Protein AF-A0A2N1UJV8-F1 (afdb_monomer_lite)

Structure (mmCIF, N/CA/C/O backbone):
data_AF-A0A2N1UJV8-F1
#
_entry.id   AF-A0A2N1UJV8-F1
#
loop_
_atom_site.group_PDB
_atom_site.id
_atom_site.type_symbol
_atom_site.label_atom_id
_atom_site.label_alt_id
_atom_site.label_comp_id
_atom_site.label_asym_id
_atom_site.label_entity_id
_atom_site.label_seq_id
_atom_site.pdbx_PDB_ins_code
_atom_site.Cartn_x
_atom_site.Cartn_y
_atom_site.Cartn_z
_atom_site.occupancy
_atom_site.B_iso_or_equiv
_atom_site.auth_seq_id
_atom_site.auth_co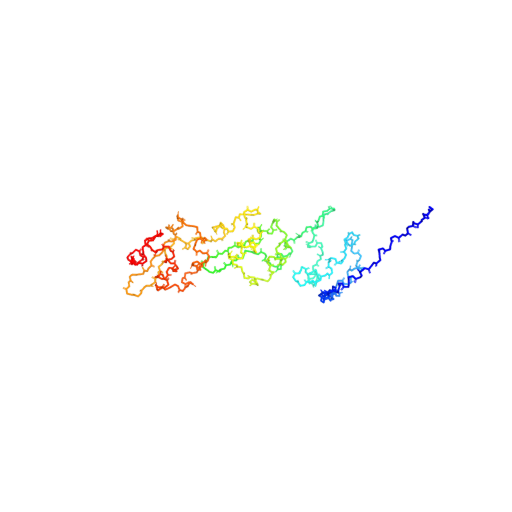mp_id
_atom_site.auth_asym_id
_atom_site.auth_atom_id
_atom_site.pdbx_PDB_model_num
ATOM 1 N N . MET A 1 1 ? 50.996 -75.325 -0.818 1.00 38.84 1 MET A N 1
ATOM 2 C CA . MET A 1 1 ? 50.997 -75.201 -2.294 1.00 38.84 1 MET A CA 1
ATOM 3 C C . MET A 1 1 ? 49.922 -74.173 -2.664 1.00 38.84 1 MET A C 1
ATOM 5 O O . MET A 1 1 ? 48.776 -74.398 -2.321 1.00 38.84 1 MET A O 1
ATOM 9 N N . LEU A 1 2 ? 50.334 -72.913 -2.882 1.00 36.19 2 LEU A N 1
ATOM 10 C CA . LEU A 1 2 ? 50.220 -72.142 -4.150 1.00 36.19 2 LEU A CA 1
ATOM 11 C C . LEU A 1 2 ? 48.759 -71.729 -4.491 1.00 36.19 2 LEU A C 1
ATOM 13 O O . LEU A 1 2 ? 47.975 -72.583 -4.868 1.00 36.19 2 LEU A O 1
ATOM 17 N N . ARG A 1 3 ? 48.266 -70.528 -4.127 1.00 38.53 3 ARG A N 1
ATOM 18 C CA . ARG A 1 3 ? 48.344 -69.181 -4.777 1.00 38.53 3 ARG A CA 1
ATOM 19 C C . ARG A 1 3 ? 47.727 -69.060 -6.190 1.00 38.53 3 ARG A C 1
ATOM 21 O O . ARG A 1 3 ? 48.322 -69.580 -7.121 1.00 38.53 3 ARG A O 1
ATOM 28 N N . ALA A 1 4 ? 46.662 -68.244 -6.320 1.00 38.72 4 ALA A N 1
ATOM 29 C CA . ALA A 1 4 ? 46.398 -67.186 -7.338 1.00 38.72 4 ALA A CA 1
ATOM 30 C C . ALA A 1 4 ? 44.912 -66.725 -7.206 1.00 38.72 4 ALA A C 1
ATOM 32 O O . ALA A 1 4 ? 44.034 -67.567 -7.313 1.00 38.72 4 ALA A O 1
ATOM 33 N N . ILE A 1 5 ? 44.512 -65.533 -6.726 1.00 47.75 5 ILE A N 1
ATOM 34 C CA . ILE A 1 5 ? 44.696 -64.119 -7.146 1.00 47.75 5 ILE A CA 1
ATOM 35 C C . ILE A 1 5 ? 43.676 -63.650 -8.222 1.00 47.75 5 ILE A C 1
ATOM 37 O O . ILE A 1 5 ? 43.866 -63.893 -9.405 1.00 47.75 5 ILE A O 1
ATOM 41 N N . THR A 1 6 ? 42.697 -62.837 -7.760 1.00 40.34 6 THR A N 1
ATOM 42 C CA . THR A 1 6 ? 42.028 -61.670 -8.420 1.00 40.34 6 THR A CA 1
ATOM 43 C C . THR A 1 6 ? 40.987 -61.957 -9.532 1.00 40.34 6 THR A C 1
ATOM 45 O O . THR A 1 6 ? 41.066 -62.989 -10.170 1.00 40.34 6 THR A O 1
ATOM 48 N N . ILE A 1 7 ? 39.939 -61.167 -9.836 1.00 42.44 7 ILE A N 1
ATOM 49 C CA . ILE A 1 7 ? 39.694 -59.711 -9.795 1.00 42.44 7 ILE A CA 1
ATOM 50 C C . ILE A 1 7 ? 38.188 -59.427 -9.559 1.00 42.44 7 ILE A C 1
ATOM 52 O O . ILE A 1 7 ? 37.305 -60.057 -10.135 1.00 42.44 7 ILE A O 1
ATOM 56 N N . LEU A 1 8 ? 37.943 -58.406 -8.738 1.00 48.16 8 LEU A N 1
ATOM 57 C CA . LEU A 1 8 ? 36.722 -57.630 -8.502 1.00 48.16 8 LEU A CA 1
ATOM 58 C C . LEU A 1 8 ? 35.921 -57.292 -9.785 1.00 48.16 8 LEU A C 1
ATOM 60 O O . LEU A 1 8 ? 36.380 -56.501 -10.602 1.00 48.16 8 LEU A O 1
ATOM 64 N N . SER A 1 9 ? 34.695 -57.808 -9.925 1.00 42.16 9 SER A N 1
ATOM 65 C CA . SER A 1 9 ? 33.717 -57.341 -10.927 1.00 42.16 9 SER A CA 1
ATOM 66 C C . SER A 1 9 ? 32.502 -56.730 -10.231 1.00 42.16 9 SER A C 1
ATOM 68 O O . SER A 1 9 ? 31.488 -57.381 -9.995 1.00 42.16 9 SER A O 1
ATOM 70 N N . LEU A 1 10 ? 32.640 -55.454 -9.872 1.00 46.22 10 LEU A N 1
ATOM 71 C CA . LEU A 1 10 ? 31.550 -54.580 -9.458 1.00 46.22 10 LEU A CA 1
ATOM 72 C C . LEU A 1 10 ? 30.892 -54.028 -10.736 1.00 46.22 10 LEU A C 1
ATOM 74 O O . LEU A 1 10 ? 31.336 -53.012 -11.266 1.00 46.22 10 LEU A O 1
ATOM 78 N N . LEU A 1 11 ? 29.880 -54.720 -11.273 1.00 39.66 11 LEU A N 1
ATOM 79 C CA . LEU A 1 11 ? 29.160 -54.290 -12.476 1.00 39.66 11 LEU A CA 1
ATOM 80 C C . LEU A 1 11 ? 27.662 -54.091 -12.184 1.00 39.66 11 LEU A C 1
ATOM 82 O O . LEU A 1 11 ? 26.900 -55.039 -12.047 1.00 39.66 11 LEU A O 1
ATOM 86 N N . LEU A 1 12 ? 27.293 -52.809 -12.106 1.00 42.06 12 LEU A N 1
ATOM 87 C CA . LEU A 1 12 ? 26.014 -52.208 -12.497 1.00 42.06 12 LEU A CA 1
ATOM 88 C C . LEU A 1 12 ? 24.713 -52.859 -11.980 1.00 42.06 12 LEU A C 1
ATOM 90 O O . LEU A 1 12 ? 24.002 -53.549 -12.708 1.00 42.06 12 LEU A O 1
ATOM 94 N N . MET A 1 13 ? 24.280 -52.447 -10.784 1.00 39.16 13 MET A N 1
ATOM 95 C CA . MET A 1 13 ? 22.844 -52.301 -10.521 1.00 39.16 13 MET A CA 1
ATOM 96 C C . MET A 1 13 ? 22.347 -51.017 -11.194 1.00 39.16 13 MET A C 1
ATOM 98 O O . MET A 1 13 ? 22.509 -49.913 -10.675 1.00 39.16 13 MET A O 1
ATOM 102 N N . LEU A 1 14 ? 21.761 -51.172 -12.381 1.00 43.78 14 LEU A N 1
ATOM 103 C CA . LEU A 1 14 ? 21.031 -50.128 -13.096 1.00 43.78 14 LEU A CA 1
ATOM 104 C C . LEU A 1 14 ? 19.768 -49.752 -12.304 1.00 43.78 14 LEU A C 1
ATOM 106 O O . LEU A 1 14 ? 18.685 -50.295 -12.527 1.00 43.78 14 LEU A O 1
ATOM 110 N N . PHE A 1 15 ? 19.902 -48.792 -11.387 1.00 42.31 15 PHE A N 1
ATOM 111 C CA . PHE A 1 15 ? 18.775 -48.012 -10.881 1.00 42.31 15 PHE A CA 1
ATOM 112 C C . PHE A 1 15 ? 18.132 -47.269 -12.059 1.00 42.31 15 PHE A C 1
ATOM 114 O O . PHE A 1 15 ? 18.555 -46.183 -12.452 1.00 42.31 15 PHE A O 1
ATOM 121 N N . SER A 1 16 ? 17.090 -47.869 -12.634 1.00 46.00 16 SER A N 1
ATOM 122 C CA . SER A 1 16 ? 16.180 -47.208 -13.568 1.00 46.00 16 SER A CA 1
ATOM 123 C C . SER A 1 16 ? 15.309 -46.200 -12.810 1.00 46.00 16 SER A C 1
ATOM 125 O O . SER A 1 16 ? 14.112 -46.406 -12.617 1.00 46.00 16 SER A O 1
ATOM 127 N N . CYS A 1 17 ? 15.902 -45.086 -12.375 1.00 39.12 17 CYS A N 1
ATOM 128 C CA . CYS A 1 17 ? 15.141 -43.892 -12.027 1.00 39.12 17 CYS A CA 1
ATOM 129 C C . CYS A 1 17 ? 14.575 -43.303 -13.323 1.00 39.12 17 CYS A C 1
ATOM 131 O O . CYS A 1 17 ? 15.248 -42.553 -14.030 1.00 39.12 17 CYS A O 1
ATOM 133 N N . LYS A 1 18 ? 13.323 -43.644 -13.647 1.00 48.78 18 LYS A N 1
ATOM 134 C CA . LYS A 1 18 ? 12.526 -42.910 -14.636 1.00 48.78 18 LYS A CA 1
ATOM 135 C C . LYS A 1 18 ? 12.261 -41.501 -14.100 1.00 48.78 18 LYS A C 1
ATOM 137 O O . LYS A 1 18 ? 11.235 -41.250 -13.472 1.00 48.78 18 LYS A O 1
ATOM 142 N N . TRP A 1 19 ? 13.196 -40.584 -14.337 1.00 41.44 19 TRP A N 1
ATOM 143 C CA . TRP A 1 19 ? 12.967 -39.161 -14.129 1.00 41.44 19 TRP A CA 1
ATOM 144 C C . TRP A 1 19 ? 12.005 -38.689 -15.216 1.00 41.44 19 TRP A C 1
ATOM 146 O O . TRP A 1 19 ? 12.352 -38.626 -16.393 1.00 41.44 19 TRP A O 1
ATOM 156 N N . LYS A 1 20 ? 10.760 -38.416 -14.833 1.00 41.28 20 LYS A N 1
ATOM 157 C CA . LYS A 1 20 ? 9.798 -37.752 -15.707 1.00 41.28 20 LYS A CA 1
ATOM 158 C C . LYS A 1 20 ? 10.224 -36.286 -15.769 1.00 41.28 20 LYS A C 1
ATOM 160 O O . LYS A 1 20 ? 10.096 -35.563 -14.784 1.00 41.28 20 LYS A O 1
ATOM 165 N N . THR A 1 21 ? 10.837 -35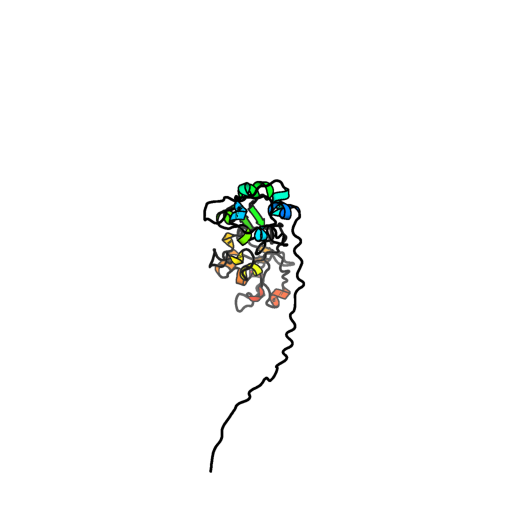.877 -16.872 1.00 43.47 21 THR A N 1
ATOM 166 C CA . THR A 1 21 ? 11.071 -34.464 -17.152 1.00 43.47 21 THR A CA 1
ATOM 167 C C . THR A 1 21 ? 9.716 -33.837 -17.449 1.00 43.47 21 THR A C 1
ATOM 169 O O . THR A 1 21 ? 9.109 -34.105 -18.483 1.00 43.47 21 THR A O 1
ATOM 172 N N . ASP A 1 22 ? 9.210 -33.027 -16.520 1.00 46.12 22 ASP A N 1
ATOM 173 C CA . ASP A 1 22 ? 8.131 -32.086 -16.817 1.00 46.12 22 ASP A CA 1
ATOM 174 C C . ASP A 1 22 ? 8.698 -31.012 -17.757 1.00 46.12 22 ASP A C 1
ATOM 176 O O . ASP A 1 22 ? 9.083 -29.914 -17.343 1.00 46.12 22 ASP A O 1
ATOM 180 N N . GLU A 1 23 ? 8.806 -31.347 -19.042 1.00 42.88 23 GLU A N 1
ATOM 181 C CA . GLU A 1 23 ? 8.999 -30.357 -20.092 1.00 42.88 23 GLU A CA 1
ATOM 182 C C . GLU A 1 23 ? 7.745 -29.486 -20.130 1.00 42.88 23 GLU A C 1
ATOM 184 O O . GLU A 1 23 ? 6.708 -29.835 -20.698 1.00 42.88 23 GLU A O 1
ATOM 189 N N . LYS A 1 24 ? 7.832 -28.318 -19.486 1.00 39.38 24 LYS A N 1
ATOM 190 C CA . LYS A 1 24 ? 6.913 -27.221 -19.779 1.00 39.38 24 LYS A CA 1
ATOM 191 C C . LYS A 1 24 ? 6.953 -26.988 -21.291 1.00 39.38 24 LYS A C 1
ATOM 193 O O . LYS A 1 24 ? 8.052 -26.937 -21.846 1.00 39.38 24 LYS A O 1
ATOM 198 N N . PRO A 1 25 ? 5.798 -26.817 -21.956 1.00 35.72 25 PRO A N 1
ATOM 199 C CA . PRO A 1 25 ? 5.771 -26.586 -23.389 1.00 35.72 25 PRO A CA 1
ATOM 200 C C . PRO A 1 25 ? 6.656 -25.381 -23.707 1.00 35.72 25 PRO A C 1
ATOM 202 O O . PRO A 1 25 ? 6.436 -24.285 -23.186 1.00 35.72 25 PRO A O 1
ATOM 205 N N . VAL A 1 26 ? 7.676 -25.604 -24.538 1.00 42.31 26 VAL A N 1
ATOM 206 C CA . VAL A 1 26 ? 8.491 -24.536 -25.111 1.00 42.31 26 VAL A CA 1
ATOM 207 C C . VAL A 1 26 ? 7.544 -23.690 -25.950 1.00 42.31 26 VAL A C 1
ATOM 209 O O . VAL A 1 26 ? 7.148 -24.069 -27.054 1.00 42.31 26 VAL A O 1
ATOM 212 N N . VAL A 1 27 ? 7.125 -22.555 -25.395 1.00 40.41 27 VAL A N 1
ATOM 213 C CA . VAL A 1 27 ? 6.446 -21.514 -26.157 1.00 40.41 27 VAL A CA 1
ATOM 214 C C . VAL A 1 27 ? 7.449 -21.083 -27.218 1.00 40.41 27 VAL A C 1
ATOM 216 O O . VAL A 1 27 ? 8.454 -20.459 -26.896 1.00 40.41 27 VAL A O 1
ATOM 219 N N . ARG A 1 28 ? 7.224 -21.479 -28.477 1.00 45.78 28 ARG A N 1
ATOM 220 C CA . ARG A 1 28 ? 8.034 -20.989 -29.594 1.00 45.78 28 ARG A CA 1
ATOM 221 C C . ARG A 1 28 ? 7.864 -19.476 -29.655 1.00 45.78 28 ARG A C 1
ATOM 223 O O . ARG A 1 28 ? 6.797 -18.986 -30.027 1.00 45.78 28 ARG A O 1
ATOM 230 N N . GLU A 1 29 ? 8.909 -18.765 -29.251 1.00 43.97 29 GLU A N 1
ATOM 231 C CA . GLU A 1 29 ? 9.047 -17.323 -29.400 1.00 43.97 29 GLU A CA 1
ATOM 232 C C . GLU A 1 29 ? 8.853 -16.980 -30.882 1.00 43.97 29 GLU A C 1
ATOM 234 O O . GLU A 1 29 ? 9.619 -17.415 -31.742 1.00 43.97 29 GLU A O 1
ATOM 239 N N . LYS A 1 30 ? 7.777 -16.258 -31.210 1.00 49.19 30 LYS A N 1
ATOM 240 C CA . LYS A 1 30 ? 7.601 -15.713 -32.557 1.00 49.19 30 LYS A CA 1
ATOM 241 C C . LYS A 1 30 ? 8.395 -14.418 -32.639 1.00 49.19 30 LYS A C 1
ATOM 243 O O . LYS A 1 30 ? 8.000 -13.416 -32.051 1.00 49.19 30 LYS A O 1
ATOM 248 N N . GLU A 1 31 ? 9.504 -14.461 -33.367 1.00 46.66 31 GLU A N 1
ATOM 249 C CA . GLU A 1 31 ? 10.272 -13.276 -33.740 1.00 46.66 31 GLU A CA 1
ATOM 250 C C . GLU A 1 31 ? 9.370 -12.298 -34.513 1.00 46.66 31 GLU A C 1
ATOM 252 O O . GLU A 1 31 ? 8.607 -12.697 -35.397 1.00 46.66 31 GLU A O 1
ATOM 257 N N . SER A 1 32 ? 9.405 -11.013 -34.153 1.00 50.47 32 SER A N 1
ATOM 258 C CA . SER A 1 32 ? 8.629 -9.991 -34.859 1.00 50.47 32 SER A CA 1
ATOM 259 C C . SER A 1 32 ? 9.243 -9.731 -36.246 1.00 50.47 32 SER A C 1
ATOM 261 O O . SER A 1 32 ? 10.452 -9.512 -36.332 1.00 50.47 32 SER A O 1
ATOM 263 N N . PRO A 1 33 ? 8.456 -9.683 -37.338 1.00 54.25 33 PRO A N 1
ATOM 264 C CA . PRO A 1 33 ? 8.980 -9.464 -38.692 1.00 54.25 33 PRO A CA 1
ATOM 265 C C . PRO A 1 33 ? 9.645 -8.088 -38.890 1.00 54.25 33 PRO A C 1
ATOM 267 O O . PRO A 1 33 ? 10.473 -7.922 -39.778 1.00 54.25 33 PRO A O 1
ATOM 270 N N . VAL A 1 34 ? 9.335 -7.103 -38.036 1.00 53.72 34 VAL A N 1
ATOM 271 C CA . VAL A 1 34 ? 10.006 -5.782 -38.011 1.00 53.72 34 VAL A CA 1
ATOM 272 C C . VAL A 1 34 ? 11.435 -5.882 -37.453 1.00 53.72 34 VAL A C 1
ATOM 274 O O . VAL A 1 34 ? 12.288 -5.035 -37.700 1.00 53.72 34 VAL A O 1
ATOM 277 N N . ILE A 1 35 ? 11.692 -6.927 -36.672 1.00 53.47 35 ILE A N 1
ATOM 278 C CA . ILE A 1 35 ? 12.946 -7.183 -35.978 1.00 53.47 35 ILE A CA 1
ATOM 279 C C . ILE A 1 35 ? 13.837 -8.101 -36.827 1.00 53.47 35 ILE A C 1
ATOM 281 O O . ILE A 1 35 ? 15.029 -7.840 -36.934 1.00 53.47 35 ILE A O 1
ATOM 285 N N . SER A 1 36 ? 13.325 -9.093 -37.548 1.00 56.88 36 SER A N 1
ATOM 286 C CA . SER A 1 36 ? 14.183 -9.898 -38.437 1.00 56.88 36 SER A CA 1
ATOM 287 C C . SER A 1 36 ? 14.925 -9.067 -39.502 1.00 56.88 36 SER A C 1
ATOM 289 O O . SER A 1 36 ? 16.050 -9.400 -39.844 1.00 56.88 36 SER A O 1
ATOM 291 N N . SER A 1 37 ? 14.372 -7.937 -39.963 1.00 57.16 37 SER A N 1
ATOM 292 C CA . SER A 1 37 ? 15.047 -7.030 -40.912 1.00 57.16 37 SER A CA 1
ATOM 293 C C . SER A 1 37 ? 16.143 -6.149 -40.292 1.00 57.16 37 SER A C 1
ATOM 295 O O . SER A 1 37 ? 16.916 -5.515 -41.007 1.00 57.16 37 SER A O 1
ATOM 297 N N . LEU A 1 38 ? 16.213 -6.054 -38.960 1.00 59.97 38 LEU A N 1
ATOM 298 C CA . LEU A 1 38 ? 17.213 -5.243 -38.256 1.00 59.97 38 LEU A CA 1
ATOM 299 C C . LEU A 1 38 ? 18.510 -6.011 -37.971 1.00 59.97 38 LEU A C 1
ATOM 301 O O . LEU A 1 38 ? 19.544 -5.370 -37.782 1.00 59.97 38 LEU A O 1
ATOM 305 N N . SER A 1 39 ? 18.503 -7.345 -37.985 1.00 56.97 39 SER A N 1
ATOM 306 C CA . SER A 1 39 ? 19.742 -8.136 -37.918 1.00 56.97 39 SER A CA 1
ATOM 307 C C . SER A 1 39 ? 20.624 -7.907 -39.157 1.00 56.97 39 SER A C 1
ATOM 309 O O . SER A 1 39 ? 21.848 -7.888 -39.045 1.00 56.97 39 SER A O 1
ATOM 311 N N . GLU A 1 40 ? 20.003 -7.624 -40.306 1.00 59.06 40 GLU A N 1
ATOM 312 C CA . GLU A 1 40 ? 20.662 -7.291 -41.578 1.00 59.06 40 GLU A CA 1
ATOM 313 C C . GLU A 1 40 ? 20.997 -5.795 -41.722 1.00 59.06 40 GLU A C 1
ATOM 315 O O . GLU A 1 40 ? 21.760 -5.407 -42.602 1.00 59.06 40 GLU A O 1
ATOM 320 N N . SER A 1 41 ? 20.478 -4.935 -40.836 1.00 62.00 41 SER A N 1
ATOM 321 C CA . SER A 1 41 ? 20.572 -3.466 -40.960 1.00 62.00 41 SER A CA 1
ATOM 322 C C . SER A 1 41 ? 21.982 -2.880 -40.797 1.00 62.00 41 SER A C 1
ATOM 324 O O . SER A 1 41 ? 22.170 -1.673 -40.954 1.00 62.00 41 SER A O 1
ATOM 326 N N . GLY A 1 42 ? 22.979 -3.698 -40.442 1.00 61.91 42 GLY A N 1
ATOM 327 C CA . GLY A 1 42 ? 24.373 -3.264 -40.313 1.00 61.91 42 GLY A CA 1
ATOM 328 C C . GLY A 1 42 ? 24.607 -2.203 -39.229 1.00 61.91 42 GLY A C 1
ATOM 329 O O . GLY A 1 42 ? 25.640 -1.526 -39.244 1.00 61.91 42 GLY A O 1
ATOM 330 N N . LEU A 1 43 ? 23.670 -2.037 -38.286 1.00 71.81 43 LEU A N 1
ATOM 331 C CA . LEU A 1 43 ? 23.766 -1.007 -37.256 1.00 71.81 43 LEU A CA 1
ATOM 332 C C . LEU A 1 43 ? 25.045 -1.196 -36.416 1.00 71.81 43 LEU A C 1
ATOM 334 O O . LEU A 1 43 ? 25.262 -2.276 -35.858 1.00 71.81 43 LEU A O 1
ATOM 338 N N . PRO A 1 44 ? 25.873 -0.144 -36.237 1.00 73.62 44 PRO A N 1
ATOM 339 C CA . PRO A 1 44 ? 27.154 -0.238 -35.531 1.00 73.62 44 PRO A CA 1
ATOM 340 C C . PRO A 1 44 ? 27.057 -0.802 -34.110 1.00 73.62 44 PRO A C 1
ATOM 342 O O . PRO A 1 44 ? 28.006 -1.406 -33.621 1.00 73.62 44 PRO A O 1
ATOM 345 N N . CYS A 1 45 ? 25.903 -0.642 -33.456 1.00 72.62 45 CYS A N 1
ATOM 346 C CA . CYS A 1 45 ? 25.652 -1.152 -32.111 1.00 72.62 45 CYS A CA 1
ATOM 347 C C . CYS A 1 45 ? 25.736 -2.688 -32.046 1.00 72.62 45 CYS A C 1
ATOM 349 O O . CYS A 1 45 ? 26.282 -3.231 -31.087 1.00 72.62 45 CYS A O 1
ATOM 351 N N . PHE A 1 46 ? 25.248 -3.393 -33.073 1.00 75.44 46 PHE A N 1
ATOM 352 C CA . PHE A 1 46 ? 25.217 -4.859 -33.091 1.00 75.44 46 PHE A CA 1
ATOM 353 C C . PHE A 1 46 ? 26.555 -5.500 -33.471 1.00 75.44 46 PHE A C 1
ATOM 355 O O . PHE A 1 46 ? 26.705 -6.713 -33.370 1.00 75.44 46 PHE A O 1
ATOM 362 N N . LYS A 1 47 ? 27.567 -4.690 -33.816 1.00 76.69 47 LYS A N 1
ATOM 363 C CA . LYS A 1 47 ? 28.953 -5.168 -33.932 1.00 76.69 47 LYS A CA 1
ATOM 364 C C . LYS A 1 47 ? 29.522 -5.607 -32.581 1.00 76.69 47 LYS A C 1
ATOM 366 O O . LYS A 1 47 ? 30.382 -6.477 -32.541 1.00 76.69 47 LYS A O 1
ATOM 371 N N . CYS A 1 48 ? 29.032 -5.014 -31.488 1.00 72.00 48 CYS A N 1
ATOM 372 C CA . CYS A 1 48 ? 29.498 -5.296 -30.128 1.00 72.00 48 CYS A CA 1
ATOM 373 C C . CYS A 1 48 ? 28.393 -5.839 -29.200 1.00 72.00 48 CYS A C 1
ATOM 375 O O . CYS A 1 48 ? 28.704 -6.368 -28.134 1.00 72.00 48 CYS A O 1
ATOM 377 N N . HIS A 1 49 ? 27.112 -5.719 -29.570 1.00 71.56 49 HIS A N 1
ATOM 378 C CA . HIS A 1 49 ? 25.968 -6.164 -28.764 1.00 71.56 49 HIS A CA 1
ATOM 379 C C . HIS A 1 49 ? 25.128 -7.219 -29.493 1.00 71.56 49 HIS A C 1
ATOM 381 O O . HIS A 1 49 ? 24.831 -7.078 -30.674 1.00 71.56 49 HIS A O 1
ATOM 387 N N . THR A 1 50 ? 24.702 -8.272 -28.789 1.00 70.19 50 THR A N 1
ATOM 388 C CA . THR A 1 50 ? 23.956 -9.380 -29.404 1.00 70.19 50 THR A CA 1
ATOM 389 C C . THR A 1 50 ? 22.514 -9.004 -29.731 1.00 70.19 50 THR A C 1
ATOM 391 O O . THR A 1 50 ? 21.778 -8.525 -28.870 1.00 70.19 50 THR A O 1
ATOM 394 N N . TYR A 1 51 ? 22.091 -9.294 -30.963 1.00 67.88 51 TYR A N 1
ATOM 395 C CA . TYR A 1 51 ? 20.755 -8.982 -31.476 1.00 67.88 51 TYR A CA 1
ATOM 396 C C . TYR A 1 51 ? 19.621 -9.665 -30.697 1.00 67.88 51 TYR A C 1
ATOM 398 O O . TYR A 1 51 ? 18.624 -9.045 -30.342 1.00 67.88 51 TYR A O 1
ATOM 406 N N . GLN A 1 52 ? 19.829 -10.929 -30.336 1.00 65.56 52 GLN A N 1
ATOM 407 C CA . GLN A 1 52 ? 18.824 -11.810 -29.739 1.00 65.56 52 GLN A CA 1
ATOM 408 C C . GLN A 1 52 ? 18.213 -11.272 -28.433 1.00 65.56 52 GLN A C 1
ATOM 410 O O . GLN A 1 52 ? 17.062 -11.548 -28.131 1.00 65.56 52 GLN A O 1
ATOM 415 N N . LYS A 1 53 ? 18.941 -10.458 -27.655 1.00 64.00 53 LYS A N 1
ATOM 416 C CA . LYS A 1 53 ? 18.391 -9.835 -26.435 1.00 64.00 53 LYS A CA 1
ATOM 417 C C . LYS A 1 53 ? 17.369 -8.727 -26.726 1.00 64.00 53 LYS A C 1
ATOM 419 O O . LYS A 1 53 ? 16.607 -8.366 -25.833 1.00 64.00 53 LYS A O 1
ATOM 424 N N . PHE A 1 54 ? 17.367 -8.186 -27.943 1.00 66.31 54 PHE A N 1
ATOM 425 C CA . PHE A 1 54 ? 16.477 -7.114 -28.386 1.00 66.31 54 PHE A CA 1
ATOM 426 C C . PHE A 1 54 ? 15.226 -7.651 -29.092 1.00 66.31 54 PHE A C 1
ATOM 428 O O . PHE A 1 54 ? 14.176 -7.017 -29.003 1.00 66.31 54 PHE A O 1
ATOM 435 N N . SER A 1 55 ? 15.334 -8.814 -29.746 1.00 60.59 55 SER A N 1
ATOM 436 C CA . SER A 1 55 ? 14.295 -9.414 -30.595 1.00 60.59 55 SER A CA 1
ATOM 437 C C . SER A 1 55 ? 13.100 -10.006 -29.859 1.00 60.59 55 SER A C 1
ATOM 439 O O . SER A 1 55 ? 12.062 -10.260 -30.470 1.00 60.59 55 SER A O 1
ATOM 441 N N . LEU A 1 56 ? 13.270 -10.302 -28.572 1.00 65.00 56 LEU A N 1
ATOM 442 C CA . LEU A 1 56 ? 12.333 -11.127 -27.824 1.00 65.00 56 LEU A CA 1
ATOM 443 C C . LEU A 1 56 ? 11.215 -10.276 -27.226 1.00 65.00 56 LEU A C 1
ATOM 445 O O . LEU A 1 56 ? 11.374 -9.631 -26.187 1.00 65.00 56 LEU A O 1
ATOM 449 N N . ASP A 1 57 ? 10.059 -10.317 -27.880 1.00 65.94 57 ASP A N 1
ATOM 450 C CA . ASP A 1 57 ? 8.807 -9.814 -27.330 1.00 65.94 57 ASP A CA 1
ATOM 451 C C . ASP A 1 57 ? 8.179 -10.878 -26.423 1.00 65.94 57 ASP A C 1
ATOM 453 O O . ASP A 1 57 ? 7.382 -11.712 -26.849 1.00 65.94 57 ASP A O 1
ATOM 457 N N . GLU A 1 58 ? 8.531 -10.841 -25.139 1.00 69.06 58 GLU A N 1
ATOM 458 C CA . GLU A 1 58 ? 7.907 -11.688 -24.122 1.00 69.06 58 GLU A CA 1
ATOM 459 C C . GLU A 1 58 ? 6.863 -10.907 -23.316 1.00 69.06 58 GLU A C 1
ATOM 461 O O . GLU A 1 58 ? 7.062 -9.745 -22.942 1.00 69.06 58 GLU A O 1
ATOM 466 N N . ALA A 1 59 ? 5.745 -11.562 -22.994 1.00 63.00 59 ALA A N 1
ATOM 467 C CA . ALA A 1 59 ? 4.701 -10.981 -22.164 1.00 63.00 59 ALA A CA 1
ATOM 468 C C . ALA A 1 59 ? 5.263 -10.522 -20.806 1.00 63.00 59 ALA A C 1
ATOM 470 O O . ALA A 1 59 ? 5.823 -11.296 -20.035 1.00 63.00 59 ALA A O 1
ATOM 471 N N . GLY A 1 60 ? 5.095 -9.233 -20.509 1.00 63.81 60 GLY A N 1
ATOM 472 C CA . GLY A 1 60 ? 5.613 -8.608 -19.294 1.00 63.81 60 GLY A CA 1
ATOM 473 C C . GLY A 1 60 ? 6.994 -7.969 -19.456 1.00 63.81 60 GLY A C 1
ATOM 474 O O . GLY A 1 60 ? 7.312 -7.079 -18.675 1.00 63.81 60 GLY A O 1
ATOM 475 N N . LYS A 1 61 ? 7.792 -8.310 -20.472 1.00 74.12 61 LYS A N 1
ATOM 476 C CA . LYS A 1 61 ? 9.063 -7.619 -20.748 1.00 74.12 61 LYS A CA 1
ATOM 477 C C . LYS A 1 61 ? 8.849 -6.387 -21.636 1.00 74.12 61 LYS A C 1
ATOM 479 O O . LYS A 1 61 ? 7.791 -6.187 -22.232 1.00 74.12 61 LYS A O 1
ATOM 484 N N . PHE A 1 62 ? 9.849 -5.507 -21.665 1.00 80.31 62 PHE A N 1
ATOM 485 C CA . PHE A 1 62 ? 9.838 -4.345 -22.549 1.00 80.31 62 PHE A CA 1
ATOM 486 C C . PHE A 1 62 ? 9.982 -4.804 -24.005 1.00 80.31 62 PHE A C 1
ATOM 488 O O . PHE A 1 62 ? 10.974 -5.436 -24.349 1.00 80.31 62 PHE A O 1
ATOM 495 N N . SER A 1 63 ? 9.001 -4.471 -24.844 1.00 84.19 63 SER A N 1
ATOM 496 C CA . SER A 1 63 ? 8.985 -4.842 -26.263 1.00 84.19 63 SER A CA 1
ATOM 497 C C . SER A 1 63 ? 9.686 -3.779 -27.105 1.00 84.19 63 SER A C 1
ATOM 499 O O . SER A 1 63 ? 9.150 -2.680 -27.263 1.00 84.19 63 SER A O 1
ATOM 501 N N . HIS A 1 64 ? 10.859 -4.082 -27.668 1.00 83.25 64 HIS A N 1
ATOM 502 C CA . HIS A 1 64 ? 11.507 -3.159 -28.605 1.00 83.25 64 HIS A CA 1
ATOM 503 C C . HIS A 1 64 ? 10.672 -3.005 -29.877 1.00 83.25 64 HIS A C 1
ATOM 505 O O . HIS A 1 64 ? 10.464 -1.872 -30.307 1.00 83.25 64 HIS A O 1
ATOM 511 N N . ALA A 1 65 ? 10.113 -4.101 -30.411 1.00 81.44 65 ALA A N 1
ATOM 512 C CA . ALA A 1 65 ? 9.364 -4.096 -31.670 1.00 81.44 65 ALA A CA 1
ATOM 513 C C . ALA A 1 65 ? 8.173 -3.130 -31.633 1.00 81.44 65 ALA A C 1
ATOM 515 O O . ALA A 1 65 ? 7.964 -2.344 -32.558 1.00 81.44 65 ALA A O 1
ATOM 516 N N . LYS A 1 66 ? 7.425 -3.130 -30.524 1.00 84.56 66 LYS A N 1
ATOM 517 C CA . LYS A 1 66 ? 6.279 -2.239 -30.342 1.00 84.56 66 LYS A CA 1
ATOM 518 C C . LYS A 1 66 ? 6.678 -0.772 -30.213 1.00 84.56 66 LYS A C 1
ATOM 520 O O . LYS A 1 66 ? 5.898 0.092 -30.583 1.00 84.56 66 LYS A O 1
ATOM 525 N N . HIS A 1 67 ? 7.846 -0.460 -29.656 1.00 85.75 67 HIS A N 1
ATOM 526 C CA . HIS A 1 67 ? 8.266 0.937 -29.507 1.00 85.75 67 HIS A CA 1
ATOM 527 C C . HIS A 1 67 ? 8.853 1.487 -30.808 1.00 85.75 67 HIS A C 1
ATOM 529 O O . HIS A 1 67 ? 8.516 2.606 -31.206 1.00 85.75 67 HIS A O 1
ATOM 535 N N . ILE A 1 68 ? 9.667 0.697 -31.514 1.00 84.31 68 ILE A N 1
ATOM 536 C CA . ILE A 1 68 ? 10.220 1.106 -32.812 1.00 84.31 68 ILE A CA 1
ATOM 537 C C . ILE A 1 68 ? 9.130 1.236 -33.883 1.00 84.31 68 ILE A C 1
ATOM 539 O O . ILE A 1 68 ? 9.247 2.098 -34.749 1.00 84.31 68 ILE A O 1
ATOM 543 N N . SER A 1 69 ? 8.020 0.486 -33.786 1.00 83.56 69 SER A N 1
ATOM 544 C CA . SER A 1 69 ? 6.890 0.629 -34.718 1.00 83.56 69 SER A CA 1
ATOM 545 C C . SER A 1 69 ? 6.210 2.002 -34.654 1.00 83.56 69 SER A C 1
ATOM 547 O O . SER A 1 69 ? 5.503 2.372 -35.583 1.00 83.56 69 SER A O 1
ATOM 549 N N . PHE A 1 70 ? 6.427 2.777 -33.586 1.00 83.81 70 PHE A N 1
ATOM 550 C CA . PHE A 1 70 ? 5.984 4.174 -33.495 1.00 83.81 70 PHE A CA 1
ATOM 551 C C . PHE A 1 70 ? 6.987 5.171 -34.104 1.00 83.81 70 PHE A C 1
ATOM 553 O O . PHE A 1 70 ? 6.871 6.372 -33.871 1.00 83.81 70 PHE A O 1
ATOM 560 N N . GLY A 1 71 ? 7.992 4.697 -34.847 1.00 84.00 71 GLY A N 1
ATOM 561 C CA . GLY A 1 71 ? 9.012 5.541 -35.474 1.00 84.00 71 GLY A CA 1
ATOM 562 C C . GLY A 1 71 ? 10.090 6.039 -34.508 1.00 84.00 71 GLY A C 1
ATOM 563 O O . GLY A 1 71 ? 10.777 7.015 -34.805 1.00 84.00 71 GLY A O 1
ATOM 564 N N . THR A 1 72 ? 10.241 5.402 -33.342 1.00 83.69 72 THR A N 1
ATOM 565 C CA . THR A 1 72 ? 11.324 5.738 -32.404 1.00 83.69 72 THR A CA 1
ATOM 566 C C . THR A 1 72 ? 12.612 5.010 -32.770 1.00 83.69 72 THR A C 1
ATOM 568 O O . THR A 1 72 ? 12.596 3.828 -33.111 1.00 83.69 72 THR A O 1
ATOM 571 N N . HIS A 1 73 ? 13.740 5.715 -32.690 1.00 83.56 73 HIS A N 1
ATOM 572 C CA . HIS A 1 73 ? 15.055 5.167 -33.014 1.00 83.56 73 HIS A CA 1
ATOM 573 C C . HIS A 1 73 ? 15.885 4.883 -31.752 1.00 83.56 73 HIS A C 1
ATOM 575 O O . HIS A 1 73 ? 15.729 5.536 -30.717 1.00 83.56 73 HIS A O 1
ATOM 581 N N . CYS A 1 74 ? 16.816 3.927 -31.838 1.00 81.00 74 CYS A N 1
ATOM 582 C CA . CYS A 1 74 ? 17.597 3.436 -30.700 1.00 81.00 74 CYS A CA 1
ATOM 583 C C . CYS A 1 74 ? 18.330 4.558 -29.946 1.00 81.00 74 CYS A C 1
ATOM 585 O O . CYS A 1 74 ? 18.282 4.603 -28.721 1.00 81.00 74 CYS A O 1
ATOM 587 N N . ASN A 1 75 ? 18.959 5.491 -30.668 1.00 83.50 75 ASN A N 1
ATOM 588 C CA . ASN A 1 75 ? 19.724 6.609 -30.091 1.00 83.50 75 ASN A CA 1
ATOM 589 C C . ASN A 1 75 ? 18.859 7.678 -29.398 1.00 83.50 75 ASN A C 1
ATOM 591 O O . ASN A 1 75 ? 19.385 8.500 -28.653 1.00 83.50 75 ASN A O 1
ATOM 595 N N . GLN A 1 76 ? 17.545 7.682 -29.628 1.00 86.19 76 GLN A N 1
ATOM 596 C CA . GLN A 1 76 ? 16.630 8.568 -28.914 1.00 86.19 76 GLN A CA 1
ATOM 597 C C . GLN A 1 76 ? 16.378 8.021 -27.507 1.00 86.19 76 GLN A C 1
ATOM 599 O O . GLN A 1 76 ? 16.303 8.785 -26.547 1.00 86.19 76 GLN A O 1
ATOM 604 N N . CYS A 1 77 ? 16.286 6.695 -27.389 1.00 85.88 77 CYS A N 1
ATOM 605 C CA . CYS A 1 77 ? 15.996 6.000 -26.140 1.00 85.88 77 CYS A CA 1
ATOM 606 C C . CYS A 1 77 ? 17.259 5.659 -25.341 1.00 85.88 77 CYS A C 1
ATOM 608 O O . CYS A 1 77 ? 17.222 5.707 -24.115 1.00 85.88 77 CYS A O 1
ATOM 610 N N . HIS A 1 78 ? 18.367 5.335 -26.007 1.00 84.75 78 HIS A N 1
ATOM 611 C CA . HIS A 1 78 ? 19.617 4.922 -25.377 1.00 84.75 78 HIS A CA 1
ATOM 612 C C . HIS A 1 78 ? 20.690 6.004 -25.491 1.00 84.75 78 HIS A C 1
ATOM 614 O O . HIS A 1 78 ? 21.133 6.366 -26.579 1.00 84.75 78 HIS A O 1
ATOM 620 N N . ILE A 1 79 ? 21.160 6.467 -24.336 1.00 83.81 79 ILE A N 1
ATOM 621 C CA . ILE A 1 79 ? 22.328 7.328 -24.189 1.00 83.81 79 ILE A CA 1
ATOM 622 C C . ILE A 1 79 ? 23.554 6.415 -24.158 1.00 83.81 79 ILE A C 1
ATOM 624 O O . ILE A 1 79 ? 23.915 5.855 -23.118 1.00 83.81 79 ILE A O 1
ATOM 628 N N . ILE A 1 80 ? 24.168 6.234 -25.323 1.00 79.94 80 ILE A N 1
ATOM 629 C CA . ILE A 1 80 ? 25.314 5.342 -25.503 1.00 79.94 80 ILE A CA 1
ATOM 630 C C . ILE A 1 80 ? 26.591 6.115 -25.169 1.00 79.94 80 ILE A C 1
ATOM 632 O O . ILE A 1 80 ? 26.895 7.135 -25.786 1.00 79.94 80 ILE A O 1
ATOM 636 N N . LYS A 1 81 ? 27.345 5.625 -24.183 1.00 80.69 81 LYS A N 1
ATOM 637 C CA . LYS A 1 81 ? 28.700 6.094 -23.873 1.00 80.69 81 LYS A CA 1
ATOM 638 C C . LYS A 1 81 ? 29.672 4.931 -24.076 1.00 80.69 81 LYS A C 1
ATOM 640 O O . LYS A 1 81 ? 29.332 3.817 -23.676 1.00 80.69 81 LYS A O 1
ATOM 645 N N . PRO A 1 82 ? 30.866 5.158 -24.651 1.00 79.62 82 PRO A N 1
ATOM 646 C CA . PRO A 1 82 ? 31.845 4.092 -24.844 1.00 79.62 82 PRO A CA 1
ATOM 647 C C . PRO A 1 82 ? 32.136 3.339 -23.538 1.00 79.62 82 PRO A C 1
ATOM 649 O O . PRO A 1 82 ? 32.356 3.968 -22.502 1.00 79.62 82 PRO A O 1
ATOM 652 N N . HIS A 1 83 ? 32.117 2.003 -23.601 1.00 76.38 83 HIS A N 1
ATOM 653 C CA . HIS A 1 83 ? 32.412 1.083 -22.488 1.00 76.38 83 HIS A CA 1
ATOM 654 C C . HIS A 1 83 ? 31.582 1.298 -21.209 1.00 76.38 83 HIS A C 1
ATOM 656 O O . HIS A 1 83 ? 32.004 0.922 -20.117 1.00 76.38 83 HIS A O 1
ATOM 662 N N . LYS A 1 84 ? 30.397 1.902 -21.327 1.00 76.75 84 LYS A N 1
ATOM 663 C CA . LYS A 1 84 ? 29.434 2.035 -20.231 1.00 76.75 84 LYS A CA 1
ATOM 664 C C . LYS A 1 84 ? 28.111 1.412 -20.635 1.00 76.75 84 LYS A C 1
ATOM 666 O O . LYS A 1 84 ? 27.768 1.371 -21.815 1.00 76.75 84 LYS A O 1
ATOM 671 N N . GLU A 1 85 ? 27.359 0.952 -19.644 1.00 74.69 85 GLU A N 1
ATOM 672 C CA . GLU A 1 85 ? 26.003 0.473 -19.881 1.00 74.69 85 GLU A CA 1
ATOM 673 C C . GLU A 1 85 ? 25.153 1.576 -20.519 1.00 74.69 85 GLU A C 1
ATOM 675 O O . GLU A 1 85 ? 25.226 2.750 -20.136 1.00 74.69 85 GLU A O 1
ATOM 680 N N . ALA A 1 86 ? 24.357 1.193 -21.518 1.00 77.12 86 ALA A N 1
ATOM 681 C CA . ALA A 1 86 ? 23.480 2.114 -22.220 1.00 77.12 86 ALA A CA 1
ATOM 682 C C . ALA A 1 86 ? 22.406 2.637 -21.257 1.00 77.12 86 ALA A C 1
ATOM 684 O O . ALA A 1 86 ? 21.484 1.915 -20.873 1.00 77.12 86 ALA A O 1
ATOM 685 N N . ALA A 1 87 ? 22.512 3.909 -20.877 1.00 82.12 87 ALA A N 1
ATOM 686 C CA . ALA A 1 87 ? 21.517 4.545 -20.025 1.00 82.12 87 ALA A CA 1
ATOM 687 C C . ALA A 1 87 ? 20.260 4.885 -20.837 1.00 82.12 87 ALA A C 1
ATOM 689 O O . ALA A 1 87 ? 20.340 5.182 -22.027 1.00 82.12 87 ALA A O 1
ATOM 690 N N . LEU A 1 88 ? 19.090 4.870 -20.198 1.00 84.94 88 LEU A N 1
ATOM 691 C CA . LEU A 1 88 ? 17.831 5.226 -20.855 1.00 84.94 88 LEU A CA 1
ATOM 692 C C . LEU A 1 88 ? 17.535 6.725 -20.738 1.00 84.94 88 LEU A C 1
ATOM 694 O O . LEU A 1 88 ? 17.554 7.285 -19.638 1.00 84.94 88 LEU A O 1
ATOM 698 N N . ASN A 1 89 ? 17.171 7.347 -21.857 1.00 87.00 89 ASN A N 1
ATOM 699 C CA . ASN A 1 89 ? 16.594 8.683 -21.900 1.00 87.00 89 ASN A CA 1
ATOM 700 C C . ASN A 1 89 ? 15.112 8.626 -21.491 1.00 87.00 89 ASN A C 1
ATOM 702 O O . ASN A 1 89 ? 14.221 8.340 -22.293 1.00 87.00 89 ASN A O 1
ATOM 706 N N . LYS A 1 90 ? 14.849 8.903 -20.210 1.00 85.38 90 LYS A N 1
ATOM 707 C CA . LYS A 1 90 ? 13.509 8.807 -19.603 1.00 85.38 90 LYS A CA 1
ATOM 708 C C . LYS A 1 90 ? 12.532 9.857 -20.144 1.00 85.38 90 LYS A C 1
ATOM 710 O O . LYS A 1 90 ? 11.321 9.636 -20.083 1.00 85.38 90 LYS A O 1
ATOM 715 N N . ASP A 1 91 ? 13.027 10.948 -20.725 1.00 85.12 91 ASP A N 1
ATOM 716 C CA . ASP A 1 91 ? 12.181 12.003 -21.288 1.00 85.12 91 ASP A CA 1
ATOM 717 C C . ASP A 1 91 ? 11.460 11.543 -22.551 1.00 85.12 91 ASP A C 1
ATOM 719 O O . ASP A 1 91 ? 10.288 11.869 -22.746 1.00 85.12 91 ASP A O 1
ATOM 723 N N . VAL A 1 92 ? 12.099 10.694 -23.362 1.00 87.88 92 VAL A N 1
ATOM 724 C CA . VAL A 1 92 ? 11.444 10.085 -24.527 1.00 87.88 92 VAL A CA 1
ATOM 725 C C . VAL A 1 92 ? 10.237 9.261 -24.095 1.00 87.88 92 VAL A C 1
ATOM 727 O O . VAL A 1 92 ? 9.162 9.408 -24.676 1.00 87.88 92 VAL A O 1
ATOM 730 N N . CYS A 1 93 ? 10.379 8.479 -23.023 1.00 85.50 93 CYS A N 1
ATOM 731 C CA . CYS A 1 93 ? 9.281 7.705 -22.452 1.00 85.50 93 CYS A CA 1
ATOM 732 C C . CYS A 1 93 ? 8.173 8.617 -21.900 1.00 85.50 93 CYS A C 1
ATOM 734 O O . CYS A 1 93 ? 6.990 8.333 -22.091 1.00 85.50 93 CYS A O 1
ATOM 736 N N . ASN A 1 94 ? 8.536 9.723 -21.239 1.00 84.56 94 ASN A N 1
ATOM 737 C CA . ASN A 1 94 ? 7.589 10.671 -20.640 1.00 84.56 94 ASN A CA 1
ATOM 738 C C . ASN A 1 94 ? 6.629 11.299 -21.648 1.00 84.56 94 ASN A C 1
ATOM 740 O O . ASN A 1 94 ? 5.467 11.525 -21.299 1.00 84.56 94 ASN A O 1
ATOM 744 N N . ARG A 1 95 ? 7.083 11.527 -22.887 1.00 86.00 95 ARG A N 1
ATOM 745 C CA . ARG A 1 95 ? 6.250 12.095 -23.960 1.00 86.00 95 ARG A CA 1
ATOM 746 C C . ARG A 1 95 ? 5.008 11.251 -24.256 1.00 86.00 95 ARG A C 1
ATOM 748 O O . ARG A 1 95 ? 3.973 11.814 -24.597 1.00 86.00 95 ARG A O 1
ATOM 755 N N . CYS A 1 96 ? 5.084 9.933 -24.064 1.00 84.94 96 CYS A N 1
ATOM 756 C CA . CYS A 1 96 ? 3.964 9.018 -24.303 1.00 84.94 96 CYS A CA 1
ATOM 757 C C . CYS A 1 96 ? 3.349 8.473 -23.003 1.00 84.94 96 CYS A C 1
ATOM 759 O O . CYS A 1 96 ? 2.128 8.395 -22.882 1.00 84.94 96 CYS A O 1
ATOM 761 N N . HIS A 1 97 ? 4.171 8.113 -22.013 1.00 81.12 97 HIS A N 1
ATOM 762 C CA . HIS A 1 97 ? 3.728 7.380 -20.822 1.00 81.12 97 HIS A CA 1
ATOM 763 C C . HIS A 1 97 ? 3.348 8.248 -19.621 1.00 81.12 97 HIS A C 1
ATOM 765 O O . HIS A 1 97 ? 2.820 7.698 -18.657 1.00 81.12 97 HIS A O 1
ATOM 771 N N . LYS A 1 98 ? 3.581 9.571 -19.657 1.00 82.25 98 LYS A N 1
ATOM 772 C CA . LYS A 1 98 ? 3.245 10.512 -18.570 1.00 82.25 98 LYS A CA 1
ATOM 773 C C . LYS A 1 98 ? 3.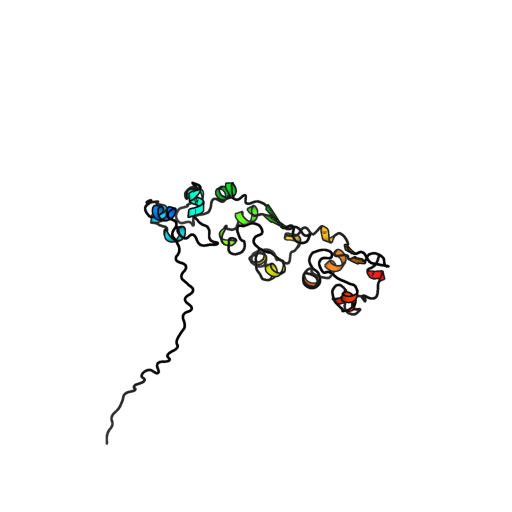617 9.947 -17.184 1.00 82.25 98 LYS A C 1
ATOM 775 O O . LYS A 1 98 ? 2.729 9.602 -16.404 1.00 82.25 98 LYS A O 1
ATOM 780 N N . LEU A 1 99 ? 4.916 9.848 -16.864 1.00 81.62 99 LEU A N 1
ATOM 781 C CA . LEU A 1 99 ? 5.396 9.364 -15.556 1.00 81.62 99 LEU A CA 1
ATOM 782 C C . LEU A 1 99 ? 5.095 10.398 -14.454 1.00 81.62 99 LEU A C 1
ATOM 784 O O . LEU A 1 99 ? 5.960 11.152 -14.010 1.00 81.62 99 LEU A O 1
ATOM 788 N N . THR A 1 100 ? 3.833 10.472 -14.046 1.00 83.31 100 THR A N 1
ATOM 789 C CA . THR A 1 100 ? 3.304 11.469 -13.112 1.00 83.31 100 THR A CA 1
ATOM 790 C C . THR A 1 100 ? 3.254 10.941 -11.680 1.00 83.31 100 THR A C 1
ATOM 792 O O . THR A 1 100 ? 3.713 9.840 -11.354 1.00 83.31 100 THR A O 1
ATOM 795 N N . ASN A 1 101 ? 2.706 11.763 -10.787 1.00 87.25 101 ASN A N 1
ATOM 796 C CA . ASN A 1 101 ? 2.335 11.321 -9.456 1.00 87.25 101 ASN A CA 1
ATOM 797 C C . ASN A 1 101 ? 1.026 10.523 -9.526 1.00 87.25 101 ASN A C 1
ATOM 799 O O . ASN A 1 101 ? 0.041 10.962 -10.120 1.00 87.25 101 ASN A O 1
ATOM 803 N N . PHE A 1 102 ? 1.011 9.358 -8.888 1.00 83.69 102 PHE A N 1
ATOM 804 C CA . PHE A 1 102 ? -0.153 8.488 -8.796 1.00 83.69 102 PHE A CA 1
ATOM 805 C C . PHE A 1 102 ? -0.747 8.600 -7.405 1.00 83.69 102 PHE A C 1
ATOM 807 O O . PHE A 1 102 ? -0.058 8.383 -6.411 1.00 83.69 102 PHE A O 1
ATOM 814 N N . THR A 1 103 ? -2.041 8.889 -7.343 1.00 84.69 103 THR A N 1
ATOM 815 C CA . THR A 1 103 ? -2.788 8.840 -6.089 1.00 84.69 103 THR A CA 1
ATOM 816 C C . THR A 1 103 ? -3.495 7.496 -5.975 1.00 84.69 103 THR A C 1
ATOM 818 O O . THR A 1 103 ? -4.324 7.145 -6.817 1.00 84.69 103 THR A O 1
ATOM 821 N N . PHE A 1 104 ? -3.192 6.755 -4.914 1.00 82.81 104 PHE A N 1
ATOM 822 C CA . PHE A 1 104 ? -3.928 5.564 -4.511 1.00 82.81 104 PHE A CA 1
ATOM 823 C C . PHE A 1 104 ? -4.978 5.978 -3.483 1.00 82.81 104 PHE A C 1
ATOM 825 O O . PHE A 1 104 ? -4.654 6.186 -2.319 1.00 82.81 104 PHE A O 1
ATOM 832 N N . ALA A 1 105 ? -6.238 6.103 -3.900 1.00 73.00 105 ALA A N 1
ATOM 833 C CA . ALA A 1 105 ? -7.345 6.528 -3.034 1.00 73.00 105 ALA A CA 1
ATOM 834 C C . ALA A 1 105 ? -7.964 5.379 -2.199 1.00 73.00 105 ALA A C 1
ATOM 836 O O . ALA A 1 105 ? -9.125 5.439 -1.799 1.00 73.00 105 ALA A O 1
ATOM 837 N N . GLY A 1 106 ? -7.215 4.299 -1.956 1.00 65.62 106 GLY A N 1
ATOM 838 C CA . GLY A 1 106 ? -7.724 3.116 -1.262 1.00 65.62 106 GLY A CA 1
ATOM 839 C C . GLY A 1 106 ? -8.041 3.380 0.214 1.00 65.62 106 GLY A C 1
ATOM 840 O O . GLY A 1 106 ? -7.249 3.987 0.926 1.00 65.62 106 GLY A O 1
ATOM 841 N N . ALA A 1 107 ? -9.197 2.886 0.672 1.00 59.88 107 ALA A N 1
ATOM 842 C CA . ALA A 1 107 ? -9.592 2.803 2.084 1.00 59.88 107 ALA A CA 1
ATOM 843 C C . ALA A 1 107 ? -9.579 4.126 2.886 1.00 59.88 107 ALA A C 1
ATOM 845 O O . ALA A 1 107 ? -9.448 4.104 4.094 1.00 59.88 107 ALA A O 1
ATOM 846 N N . GLY A 1 108 ? -9.759 5.291 2.259 1.00 64.75 108 GLY A N 1
ATOM 847 C CA . GLY A 1 108 ? -9.873 6.559 3.002 1.00 64.75 108 GLY A CA 1
ATOM 848 C C . GLY A 1 108 ? -8.547 7.140 3.509 1.00 64.75 108 GLY A C 1
ATOM 849 O O . GLY A 1 108 ? -8.560 8.180 4.157 1.00 64.75 108 GLY A O 1
ATOM 850 N N . MET A 1 109 ? -7.412 6.525 3.157 1.00 75.56 109 MET A N 1
ATOM 851 C CA . MET A 1 109 ? -6.068 7.003 3.491 1.00 75.56 109 MET A CA 1
ATOM 852 C C . MET A 1 109 ? -5.224 7.131 2.221 1.00 75.56 109 MET A C 1
ATOM 854 O O . MET A 1 109 ? -4.436 6.230 1.912 1.00 75.56 109 MET A O 1
ATOM 858 N N . PRO A 1 110 ? -5.39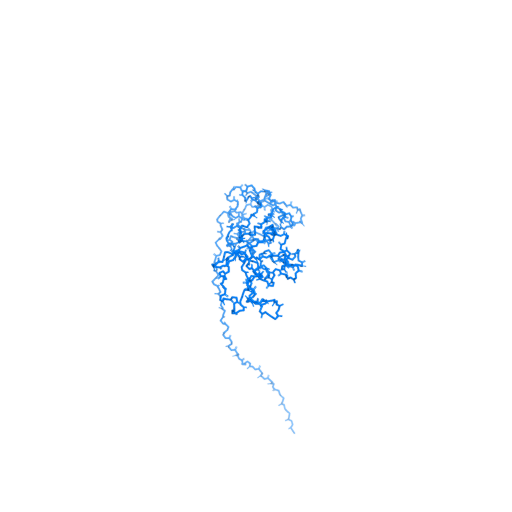2 8.224 1.451 1.00 81.81 110 PRO A N 1
ATOM 859 C CA . PRO A 1 110 ? -4.761 8.348 0.150 1.00 81.81 110 PRO A CA 1
ATOM 860 C C . PRO A 1 110 ? -3.234 8.376 0.261 1.00 81.81 110 PRO A C 1
ATOM 862 O O . PRO A 1 110 ? -2.673 9.070 1.112 1.00 81.81 110 PRO A O 1
ATOM 865 N N . VAL A 1 111 ? -2.575 7.654 -0.645 1.00 88.50 111 VAL A N 1
ATOM 866 C CA . VAL A 1 111 ? -1.114 7.659 -0.820 1.00 88.50 111 VAL A CA 1
ATOM 867 C C . VAL A 1 111 ? -0.777 8.327 -2.137 1.00 88.50 111 VAL A C 1
ATOM 869 O O . VAL A 1 111 ? -1.408 8.037 -3.153 1.00 88.50 111 VAL A O 1
ATOM 872 N N . ILE A 1 112 ? 0.237 9.188 -2.135 1.00 87.81 112 ILE A N 1
ATOM 873 C CA . ILE A 1 112 ? 0.772 9.800 -3.351 1.00 87.81 112 ILE A CA 1
ATOM 874 C C . ILE A 1 112 ? 2.130 9.165 -3.642 1.00 87.81 112 ILE A C 1
ATOM 876 O O . ILE A 1 112 ? 3.067 9.301 -2.861 1.00 87.81 112 ILE A O 1
ATOM 880 N N . PHE A 1 113 ? 2.243 8.486 -4.779 1.00 90.69 113 PHE A N 1
ATOM 881 C CA . PHE A 1 113 ? 3.498 7.935 -5.277 1.00 90.69 113 PHE A CA 1
ATOM 882 C C . PHE A 1 113 ? 4.049 8.804 -6.401 1.00 90.69 113 PHE A C 1
ATOM 884 O O . PHE A 1 113 ? 3.356 9.046 -7.388 1.00 90.69 113 PHE A O 1
ATOM 891 N N . SER A 1 114 ? 5.307 9.228 -6.295 1.00 90.94 114 SER A N 1
ATOM 892 C CA . SER A 1 114 ? 5.971 9.999 -7.347 1.00 90.94 114 SER A CA 1
ATOM 893 C C . SER A 1 114 ? 6.854 9.113 -8.218 1.00 90.94 114 SER A C 1
ATOM 895 O O . SER A 1 114 ? 7.928 8.698 -7.774 1.00 90.94 114 SER A O 1
ATOM 897 N N . HIS A 1 115 ? 6.444 8.859 -9.469 1.00 89.31 115 HIS A N 1
ATOM 898 C CA . HIS A 1 115 ? 7.313 8.152 -10.419 1.00 89.31 115 HIS A CA 1
ATOM 899 C C . HIS A 1 115 ? 8.588 8.938 -10.689 1.00 89.31 115 HIS A C 1
ATOM 901 O O . HIS A 1 115 ? 9.651 8.339 -10.729 1.00 89.31 115 HIS A O 1
ATOM 907 N N . GLN A 1 116 ? 8.509 10.264 -10.818 1.00 86.44 116 GLN A N 1
ATOM 908 C CA . GLN A 1 116 ? 9.666 11.110 -11.121 1.00 86.44 116 GLN A CA 1
ATOM 909 C C . GLN A 1 116 ? 10.778 10.948 -10.082 1.00 86.44 116 GLN A C 1
ATOM 911 O O . GLN A 1 116 ? 11.942 10.786 -10.439 1.00 86.44 116 GLN A O 1
ATOM 916 N N . ASN A 1 117 ? 10.429 10.934 -8.794 1.00 89.44 117 ASN A N 1
ATOM 917 C CA . ASN A 1 117 ? 11.423 10.793 -7.731 1.00 89.44 117 ASN A CA 1
ATOM 918 C C . ASN A 1 117 ? 12.069 9.402 -7.711 1.00 89.44 117 ASN A C 1
ATOM 920 O O . ASN A 1 117 ? 13.275 9.298 -7.498 1.00 89.44 117 ASN A O 1
ATOM 924 N N . HIS A 1 118 ? 11.302 8.345 -7.990 1.00 91.12 118 HIS A N 1
ATOM 925 C CA . HIS A 1 118 ? 11.840 6.982 -8.051 1.00 91.12 118 HIS A CA 1
ATOM 926 C C . HIS A 1 118 ? 12.655 6.756 -9.326 1.00 91.12 118 HIS A C 1
ATOM 928 O O . HIS A 1 118 ? 13.773 6.249 -9.271 1.00 91.12 118 HIS A O 1
ATOM 934 N N . ALA A 1 119 ? 12.151 7.226 -10.464 1.00 87.94 119 ALA A N 1
ATOM 935 C CA . ALA A 1 119 ? 12.800 7.123 -11.759 1.00 87.94 119 ALA A CA 1
ATOM 936 C C . ALA A 1 119 ? 14.084 7.960 -11.852 1.00 87.94 119 ALA A C 1
ATOM 938 O O . ALA A 1 119 ? 14.849 7.757 -12.779 1.00 87.94 119 ALA A O 1
ATOM 939 N N . LYS A 1 120 ? 14.391 8.866 -10.917 1.00 86.25 120 LYS A N 1
ATOM 940 C CA . LYS A 1 120 ? 15.725 9.495 -10.858 1.00 86.25 120 LYS A CA 1
ATOM 941 C C . LYS A 1 120 ? 16.814 8.524 -10.396 1.00 86.25 120 LYS A C 1
ATOM 943 O O . LYS A 1 120 ? 17.943 8.634 -10.856 1.00 86.25 120 LYS A O 1
ATOM 948 N N . LYS A 1 121 ? 16.477 7.586 -9.505 1.00 87.06 121 LYS A N 1
ATOM 949 C CA . LYS A 1 121 ? 17.438 6.668 -8.868 1.00 87.06 121 LYS A CA 1
ATOM 950 C C . LYS A 1 121 ? 17.386 5.248 -9.419 1.00 87.06 121 LYS A C 1
ATOM 952 O O . LYS A 1 121 ? 18.410 4.583 -9.440 1.00 87.06 121 LYS A O 1
ATOM 957 N N . TYR A 1 122 ? 16.217 4.816 -9.881 1.00 88.88 122 TYR A N 1
ATOM 958 C CA . TYR A 1 122 ? 15.983 3.451 -10.338 1.00 88.88 122 TYR A CA 1
ATOM 959 C C . TYR A 1 122 ? 15.630 3.410 -11.829 1.00 88.88 122 TYR A C 1
ATOM 961 O O . TYR A 1 122 ? 15.123 4.377 -12.422 1.00 88.88 122 TYR A O 1
ATOM 969 N N . SER A 1 123 ? 15.948 2.282 -12.449 1.00 85.69 123 SER A N 1
ATOM 970 C CA . SER A 1 123 ? 15.593 1.925 -13.819 1.00 85.69 123 SER A CA 1
ATOM 971 C C . SER A 1 123 ? 14.172 1.358 -13.896 1.00 85.69 123 SER A C 1
ATOM 973 O O . SER A 1 123 ? 13.604 0.882 -12.914 1.00 85.69 123 SER A O 1
ATOM 975 N N . CYS A 1 124 ? 13.573 1.398 -15.088 1.00 86.06 124 CYS A N 1
ATOM 976 C CA . CYS A 1 124 ? 12.206 0.922 -15.296 1.00 86.06 124 CYS A CA 1
ATOM 977 C C . CYS A 1 124 ? 12.068 -0.577 -14.980 1.00 86.06 124 CYS A C 1
ATOM 979 O O . CYS A 1 124 ? 11.074 -0.987 -14.387 1.00 86.06 124 CYS A O 1
ATOM 981 N N . SER A 1 125 ? 13.077 -1.375 -15.345 1.00 85.06 125 SER A N 1
ATOM 982 C CA . SER A 1 125 ? 13.112 -2.835 -15.185 1.00 85.06 125 SER A CA 1
ATOM 983 C C . SER A 1 125 ? 13.229 -3.301 -13.735 1.00 85.06 125 SER A C 1
ATOM 985 O O . SER A 1 125 ? 12.829 -4.417 -13.411 1.00 85.06 125 SER A O 1
ATOM 987 N N . GLU A 1 126 ? 13.747 -2.456 -12.841 1.00 88.69 126 GLU A N 1
ATOM 988 C CA . GLU A 1 126 ? 13.796 -2.772 -11.408 1.00 88.69 126 GLU A CA 1
ATOM 989 C C . GLU A 1 126 ? 12.397 -2.829 -10.785 1.00 88.69 126 GLU A C 1
ATOM 991 O O . GLU A 1 126 ? 12.179 -3.552 -9.812 1.00 88.69 126 GLU A O 1
ATOM 996 N N . CYS A 1 127 ? 11.432 -2.109 -11.363 1.00 89.69 127 CYS A N 1
ATOM 997 C CA . CYS A 1 127 ? 10.044 -2.106 -10.912 1.00 89.69 127 CYS A CA 1
ATOM 998 C C . CYS A 1 127 ? 9.121 -2.906 -11.841 1.00 89.69 127 CYS A C 1
ATOM 1000 O O . CYS A 1 127 ? 8.245 -3.626 -11.356 1.00 89.69 127 CYS A O 1
ATOM 1002 N N . HIS A 1 128 ? 9.304 -2.796 -13.157 1.00 87.94 128 HIS A N 1
ATOM 1003 C CA . HIS A 1 128 ? 8.398 -3.333 -14.167 1.00 87.94 128 HIS A CA 1
ATOM 1004 C C . HIS A 1 128 ? 9.010 -4.510 -14.941 1.00 87.94 128 HIS A C 1
ATOM 1006 O O . HIS A 1 128 ? 10.152 -4.421 -15.380 1.00 87.94 128 HIS A O 1
ATOM 1012 N N . PRO A 1 129 ? 8.255 -5.600 -15.161 1.00 84.56 129 PRO A N 1
ATOM 1013 C CA . PRO A 1 129 ? 6.912 -5.870 -14.632 1.00 84.56 129 PRO A CA 1
ATOM 1014 C C . PRO A 1 129 ? 6.952 -6.432 -13.200 1.00 84.56 129 PRO A C 1
ATOM 1016 O O . PRO A 1 129 ? 5.908 -6.645 -12.591 1.00 84.56 129 PRO A O 1
ATOM 1019 N N . LYS A 1 130 ? 8.159 -6.728 -12.694 1.00 85.94 130 LYS A N 1
ATOM 1020 C CA . LYS A 1 130 ? 8.407 -7.622 -11.557 1.00 85.94 130 LYS A CA 1
ATOM 1021 C C . LYS A 1 130 ? 7.583 -7.281 -10.319 1.00 85.94 130 LYS A C 1
ATOM 1023 O O . LYS A 1 130 ? 7.019 -8.170 -9.692 1.00 85.94 130 LYS A O 1
ATOM 1028 N N . HIS A 1 131 ? 7.557 -6.008 -9.945 1.00 89.25 131 HIS A N 1
ATOM 1029 C CA . HIS A 1 131 ? 6.819 -5.529 -8.781 1.00 89.25 131 HIS A CA 1
ATOM 1030 C C . HIS A 1 131 ? 5.521 -4.838 -9.180 1.00 89.25 131 HIS A C 1
ATOM 1032 O O . HIS A 1 131 ? 4.530 -4.941 -8.461 1.00 89.25 131 HIS A O 1
ATOM 1038 N N . PHE A 1 132 ? 5.514 -4.148 -10.319 1.00 89.00 132 PHE A N 1
ATOM 1039 C CA . PHE A 1 132 ? 4.361 -3.400 -10.788 1.00 89.00 132 PHE A CA 1
ATOM 1040 C C . PHE A 1 132 ? 4.138 -3.642 -12.273 1.00 89.00 132 PHE A C 1
ATOM 1042 O O . PHE A 1 132 ? 5.051 -3.548 -13.088 1.00 89.00 132 PHE A O 1
ATOM 1049 N N . ASN A 1 133 ? 2.886 -3.870 -12.648 1.00 85.88 133 ASN A N 1
ATOM 1050 C CA . ASN A 1 133 ? 2.495 -3.861 -14.050 1.00 85.88 133 ASN A CA 1
ATOM 1051 C C . ASN A 1 133 ? 2.436 -2.421 -14.578 1.00 85.88 133 ASN A C 1
ATOM 1053 O O . ASN A 1 133 ? 2.005 -1.515 -13.867 1.00 85.88 133 ASN A O 1
ATOM 1057 N N . MET A 1 134 ? 2.809 -2.220 -15.846 1.00 83.12 134 MET A N 1
ATOM 1058 C CA . MET A 1 134 ? 2.713 -0.907 -16.507 1.00 83.12 134 MET A CA 1
ATOM 1059 C C . MET A 1 134 ? 1.257 -0.420 -16.637 1.00 83.12 134 MET A C 1
ATOM 1061 O O . MET A 1 134 ? 0.992 0.778 -16.707 1.00 83.12 134 MET A O 1
ATOM 1065 N N . LYS A 1 135 ? 0.283 -1.342 -16.640 1.00 81.94 135 LYS A N 1
ATOM 1066 C CA . LYS A 1 135 ? -1.144 -1.004 -16.635 1.00 81.94 135 LYS A CA 1
ATOM 1067 C C . LYS A 1 135 ? -1.566 -0.503 -15.249 1.00 81.94 135 LYS A C 1
ATOM 1069 O O . LYS A 1 135 ? -1.579 -1.260 -14.276 1.00 81.94 135 LYS A O 1
ATOM 1074 N N . LYS A 1 136 ? -1.985 0.764 -15.176 1.00 80.06 136 LYS A N 1
ATOM 1075 C CA . LYS A 1 136 ? -2.528 1.382 -13.955 1.00 80.06 136 LYS A CA 1
ATOM 1076 C C . LYS A 1 136 ? -3.678 0.544 -13.383 1.00 80.06 136 LYS A C 1
ATOM 1078 O O . LYS A 1 136 ? -4.577 0.135 -14.111 1.00 80.06 136 LYS A O 1
ATOM 1083 N N . GLY A 1 137 ? -3.649 0.304 -12.071 1.00 78.06 137 GLY A N 1
ATOM 1084 C CA . GLY A 1 137 ? -4.704 -0.423 -11.354 1.00 78.06 137 GLY A CA 1
ATOM 1085 C C . GLY A 1 137 ? -4.712 -1.942 -11.560 1.00 78.06 137 GLY A C 1
ATOM 1086 O O . GLY A 1 137 ? -5.528 -2.617 -10.946 1.00 78.06 137 GLY A O 1
ATOM 1087 N N . ALA A 1 138 ? -3.798 -2.502 -12.360 1.00 83.88 138 ALA A N 1
ATOM 1088 C CA . ALA A 1 138 ? -3.739 -3.949 -12.587 1.00 83.88 138 ALA A CA 1
ATOM 1089 C C . ALA A 1 138 ? -3.258 -4.747 -11.362 1.00 83.88 138 ALA A C 1
ATOM 1091 O O . ALA A 1 138 ? -3.433 -5.958 -11.311 1.00 83.88 138 ALA A O 1
ATOM 1092 N N . SER A 1 139 ? -2.630 -4.085 -10.386 1.00 83.25 139 SER A N 1
ATOM 1093 C CA . SER A 1 139 ? -2.063 -4.739 -9.203 1.00 83.25 139 SER A CA 1
ATOM 1094 C C . SER A 1 139 ? -2.816 -4.311 -7.946 1.00 83.25 139 SER A C 1
ATOM 1096 O O . SER A 1 139 ? -2.909 -3.118 -7.649 1.00 83.25 139 SER A O 1
ATOM 1098 N N . LYS A 1 140 ? -3.339 -5.282 -7.191 1.00 85.31 140 LYS A N 1
ATOM 1099 C CA . LYS A 1 140 ? -3.989 -5.038 -5.898 1.00 85.31 140 LYS A CA 1
ATOM 1100 C C . LYS A 1 140 ? -2.930 -4.944 -4.801 1.00 85.31 140 LYS A C 1
ATOM 1102 O O . LYS A 1 140 ? -2.438 -5.956 -4.310 1.00 85.31 140 LYS A O 1
ATOM 1107 N N . ILE A 1 141 ? -2.596 -3.719 -4.413 1.00 87.75 141 ILE A N 1
ATOM 1108 C CA . ILE A 1 141 ? -1.591 -3.435 -3.385 1.00 87.75 141 ILE A CA 1
ATOM 1109 C C . ILE A 1 141 ? -2.287 -3.352 -2.023 1.00 87.75 141 ILE A C 1
ATOM 1111 O O . ILE A 1 141 ? -3.289 -2.653 -1.873 1.00 87.75 141 ILE A O 1
ATOM 1115 N N . THR A 1 142 ? -1.770 -4.069 -1.025 1.00 87.44 142 THR A N 1
ATOM 1116 C CA . THR A 1 142 ? -2.272 -4.027 0.359 1.00 87.44 142 THR A CA 1
ATOM 1117 C C . THR A 1 142 ? -1.107 -3.935 1.340 1.00 87.44 142 THR A C 1
ATOM 1119 O O . THR A 1 142 ? -0.018 -4.420 1.034 1.00 87.44 142 THR A O 1
ATOM 1122 N N . MET A 1 143 ? -1.333 -3.364 2.531 1.00 87.38 143 MET A N 1
ATOM 1123 C CA . MET A 1 143 ? -0.306 -3.302 3.585 1.00 87.38 143 MET A CA 1
ATOM 1124 C C . MET A 1 143 ? 0.224 -4.691 3.953 1.00 87.38 143 MET A C 1
ATOM 1126 O O . MET A 1 143 ? 1.429 -4.868 4.051 1.00 87.38 143 MET A O 1
ATOM 1130 N N . ASN A 1 144 ? -0.650 -5.699 4.047 1.00 86.88 144 ASN A N 1
ATOM 1131 C CA . ASN A 1 144 ? -0.244 -7.078 4.342 1.00 86.88 144 ASN A CA 1
ATOM 1132 C C . ASN A 1 144 ? 0.750 -7.620 3.294 1.00 86.88 144 ASN A C 1
ATOM 1134 O O . ASN A 1 144 ? 1.783 -8.186 3.641 1.00 86.88 144 ASN A O 1
ATOM 1138 N N . LEU A 1 145 ? 0.496 -7.382 2.001 1.00 90.25 145 LEU A N 1
ATOM 1139 C CA . LEU A 1 145 ? 1.439 -7.773 0.946 1.00 90.25 145 LEU A CA 1
ATOM 1140 C C . LEU A 1 145 ? 2.767 -7.008 1.051 1.00 90.25 145 LEU A C 1
ATOM 1142 O O . LEU A 1 145 ? 3.818 -7.603 0.814 1.00 90.25 145 LEU A O 1
ATOM 1146 N N . MET A 1 146 ? 2.734 -5.731 1.440 1.00 91.31 146 MET A N 1
ATOM 1147 C CA . MET A 1 146 ? 3.944 -4.926 1.641 1.00 91.31 146 MET A CA 1
ATOM 1148 C C . MET A 1 146 ? 4.768 -5.392 2.842 1.00 91.31 146 MET A C 1
ATOM 1150 O O . MET A 1 146 ? 5.981 -5.521 2.712 1.00 91.31 146 MET A O 1
ATOM 1154 N N . TYR A 1 147 ? 4.140 -5.754 3.960 1.00 88.44 147 TYR A N 1
ATOM 1155 C CA . TYR A 1 147 ? 4.846 -6.348 5.102 1.00 88.44 147 TYR A CA 1
ATOM 1156 C C . TYR A 1 147 ? 5.509 -7.685 4.747 1.00 88.44 147 TYR A C 1
ATOM 1158 O O . TYR A 1 147 ? 6.568 -8.012 5.271 1.00 88.44 147 TYR A O 1
ATOM 1166 N N . LYS A 1 148 ? 4.947 -8.419 3.779 1.00 91.19 148 LYS A N 1
ATOM 1167 C CA . LYS A 1 148 ? 5.550 -9.629 3.193 1.00 91.19 148 LYS A CA 1
ATOM 1168 C C . LYS A 1 148 ? 6.620 -9.346 2.126 1.00 91.19 148 LYS A C 1
ATOM 1170 O O . LYS A 1 148 ? 7.039 -10.265 1.432 1.00 91.19 148 LYS A O 1
ATOM 1175 N N . GLY A 1 149 ? 7.035 -8.092 1.947 1.00 92.19 149 GLY A N 1
ATOM 1176 C CA . GLY A 1 149 ? 8.088 -7.710 1.003 1.00 92.19 149 GLY A CA 1
ATOM 1177 C C . GLY A 1 149 ? 7.640 -7.551 -0.454 1.00 92.19 149 GLY A C 1
ATOM 1178 O O . GLY A 1 149 ? 8.485 -7.503 -1.345 1.00 92.19 149 GLY A O 1
ATOM 1179 N N . ASN A 1 150 ? 6.335 -7.462 -0.732 1.00 93.06 150 ASN A N 1
ATOM 1180 C CA . ASN A 1 150 ? 5.821 -7.232 -2.089 1.00 93.06 150 ASN A CA 1
ATOM 1181 C C . ASN A 1 150 ? 5.586 -5.740 -2.366 1.00 93.06 150 ASN A C 1
ATOM 1183 O O . ASN A 1 150 ? 5.424 -4.939 -1.444 1.00 93.06 150 ASN A O 1
ATOM 1187 N N . PHE A 1 151 ? 5.488 -5.373 -3.648 1.00 93.81 151 PHE A N 1
ATOM 1188 C CA . PHE A 1 151 ? 5.216 -3.999 -4.094 1.00 93.81 151 PHE A CA 1
ATOM 1189 C C . PHE A 1 151 ? 6.176 -2.993 -3.448 1.00 93.81 151 PHE A C 1
ATOM 1191 O O . PHE A 1 151 ? 7.386 -3.158 -3.548 1.00 93.81 151 PHE A O 1
ATOM 1198 N N . CYS A 1 152 ? 5.663 -1.971 -2.758 1.00 93.50 152 CYS A N 1
ATOM 1199 C CA . CYS A 1 152 ? 6.487 -0.970 -2.087 1.00 93.50 152 CYS A CA 1
ATOM 1200 C C . CYS A 1 152 ? 7.385 -1.606 -1.013 1.00 93.50 152 CYS A C 1
ATOM 1202 O O . CYS A 1 152 ? 8.510 -1.160 -0.816 1.00 93.50 152 CYS A O 1
ATOM 1204 N N . GLY A 1 153 ? 6.921 -2.677 -0.361 1.00 94.69 153 GLY A N 1
ATOM 1205 C CA . GLY A 1 153 ? 7.655 -3.384 0.687 1.00 94.69 153 GLY A CA 1
ATOM 1206 C C . GLY A 1 153 ? 8.884 -4.158 0.205 1.00 94.69 153 GLY A C 1
ATOM 1207 O O . GLY A 1 153 ? 9.713 -4.543 1.025 1.00 94.69 153 GLY A O 1
ATOM 1208 N N . SER A 1 154 ? 9.071 -4.356 -1.106 1.00 95.12 154 SER A N 1
ATOM 1209 C CA . SER A 1 154 ? 10.309 -4.967 -1.623 1.00 95.12 154 SER A CA 1
ATOM 1210 C C . SER A 1 154 ? 11.536 -4.070 -1.409 1.00 95.12 154 SER A C 1
ATOM 1212 O O . SER A 1 154 ? 12.669 -4.563 -1.339 1.00 95.12 154 SER A O 1
ATOM 1214 N N . CYS A 1 155 ? 11.297 -2.763 -1.252 1.00 95.75 155 CYS A N 1
ATOM 1215 C CA . CYS A 1 155 ? 12.307 -1.746 -0.979 1.00 95.75 155 CYS A CA 1
ATOM 1216 C C . CYS A 1 155 ? 12.072 -1.029 0.361 1.00 95.75 155 CYS A C 1
ATOM 1218 O O . CYS A 1 155 ? 13.021 -0.824 1.113 1.00 95.75 155 CYS A O 1
ATOM 1220 N N . HIS A 1 156 ? 10.829 -0.686 0.703 1.00 95.19 156 HIS A N 1
ATOM 1221 C CA . HIS A 1 156 ? 10.470 -0.044 1.973 1.00 95.19 156 HIS A CA 1
ATOM 1222 C C . HIS A 1 156 ? 10.379 -1.069 3.114 1.00 95.19 156 HIS A C 1
ATOM 1224 O O . HIS A 1 156 ? 9.297 -1.459 3.559 1.00 95.19 156 HIS A O 1
ATOM 1230 N N . ASN A 1 157 ? 11.539 -1.565 3.543 1.00 93.62 157 ASN A N 1
ATOM 1231 C CA . ASN A 1 157 ? 11.695 -2.692 4.471 1.00 93.62 157 ASN A CA 1
ATOM 1232 C C . ASN A 1 157 ? 12.794 -2.470 5.522 1.00 93.62 157 ASN A C 1
ATOM 1234 O O . ASN A 1 157 ? 13.390 -3.436 5.999 1.00 93.62 157 ASN A O 1
ATOM 1238 N N . SER A 1 158 ? 13.111 -1.207 5.812 1.00 94.12 158 SER A N 1
ATOM 1239 C CA . SER A 1 158 ? 14.162 -0.790 6.754 1.00 94.12 158 SER A CA 1
ATOM 1240 C C . SER A 1 158 ? 15.588 -1.177 6.353 1.00 94.12 158 SER A C 1
ATOM 1242 O O . SER A 1 158 ? 16.524 -0.881 7.087 1.00 94.12 158 SER A O 1
ATOM 1244 N N . ARG A 1 159 ? 15.776 -1.831 5.197 1.00 93.44 159 ARG A N 1
ATOM 1245 C CA . ARG A 1 159 ? 17.094 -2.204 4.666 1.00 93.44 159 ARG A CA 1
ATOM 1246 C C . ARG A 1 159 ? 17.458 -1.398 3.428 1.00 93.44 159 ARG A C 1
ATOM 1248 O O . ARG A 1 159 ? 18.531 -0.814 3.377 1.00 93.44 159 ARG A O 1
ATOM 1255 N N . LYS A 1 160 ? 16.573 -1.356 2.426 1.00 93.25 160 LYS A N 1
ATOM 1256 C CA . LYS A 1 160 ? 16.823 -0.605 1.177 1.00 93.25 160 LYS A CA 1
ATOM 1257 C C . LYS A 1 160 ? 16.294 0.829 1.222 1.00 93.25 160 LYS A C 1
ATOM 1259 O O . LYS A 1 160 ? 16.869 1.720 0.608 1.00 93.25 160 LYS A O 1
ATOM 1264 N N . ALA A 1 161 ? 15.187 1.040 1.922 1.00 94.25 161 ALA A N 1
ATOM 1265 C CA . ALA A 1 161 ? 14.562 2.333 2.166 1.00 94.25 161 ALA A CA 1
ATOM 1266 C C . ALA A 1 161 ? 13.874 2.313 3.541 1.00 94.25 161 ALA A C 1
ATOM 1268 O O . ALA A 1 161 ? 13.910 1.296 4.238 1.00 94.25 161 ALA A O 1
ATOM 1269 N N . PHE A 1 162 ? 13.236 3.426 3.919 1.00 94.38 162 PHE A N 1
ATOM 1270 C CA . PHE A 1 162 ? 12.483 3.536 5.175 1.00 94.38 162 PHE A CA 1
ATOM 1271 C C . PHE A 1 162 ? 11.433 2.423 5.327 1.00 94.38 162 PHE A C 1
ATOM 1273 O O . PHE A 1 162 ? 10.999 1.823 4.338 1.00 94.38 162 PHE A O 1
ATOM 1280 N N . ALA A 1 163 ? 11.028 2.138 6.561 1.00 92.50 163 ALA A N 1
ATOM 1281 C CA . ALA A 1 163 ? 10.173 1.003 6.874 1.00 92.50 163 ALA A CA 1
ATOM 1282 C C . ALA A 1 163 ? 8.762 1.165 6.289 1.00 92.50 163 ALA A C 1
ATOM 1284 O O . ALA A 1 163 ? 8.167 2.236 6.357 1.00 92.50 163 ALA A O 1
ATOM 1285 N N . SER A 1 164 ? 8.155 0.086 5.787 1.00 90.06 164 SER A N 1
ATOM 1286 C CA . SER A 1 164 ? 6.727 0.098 5.414 1.00 90.06 164 SER A CA 1
ATOM 1287 C C . SER A 1 164 ? 5.790 0.272 6.618 1.00 90.06 164 SER A C 1
ATOM 1289 O O . SER A 1 164 ? 4.599 0.524 6.433 1.00 90.06 164 SER A O 1
ATOM 1291 N N . THR A 1 165 ? 6.315 0.161 7.839 1.00 86.69 165 THR A N 1
ATOM 1292 C CA . THR A 1 165 ? 5.625 0.487 9.091 1.00 86.69 165 THR A CA 1
ATOM 1293 C C . THR A 1 165 ? 5.613 1.987 9.396 1.00 86.69 165 THR A C 1
ATOM 1295 O O . THR A 1 165 ? 4.755 2.421 10.163 1.00 86.69 165 THR A O 1
ATOM 1298 N N . ASP A 1 166 ? 6.456 2.799 8.743 1.00 88.81 166 ASP A N 1
ATOM 1299 C CA . ASP A 1 166 ? 6.462 4.264 8.875 1.00 88.81 166 ASP A CA 1
ATOM 1300 C C . ASP A 1 166 ? 5.290 4.885 8.096 1.00 88.81 166 ASP A C 1
ATOM 1302 O O . ASP A 1 166 ? 5.450 5.549 7.067 1.00 88.81 166 ASP A O 1
ATOM 1306 N N . CYS A 1 167 ? 4.072 4.647 8.584 1.00 86.12 167 CYS A N 1
ATOM 1307 C CA . CYS A 1 167 ? 2.818 4.927 7.883 1.00 86.12 167 CYS A CA 1
ATOM 1308 C C . CYS A 1 167 ? 2.725 6.378 7.378 1.00 86.12 167 CYS A C 1
ATOM 1310 O O . CYS A 1 167 ? 2.256 6.626 6.266 1.00 86.12 167 CYS A O 1
ATOM 1312 N N . THR A 1 168 ? 3.223 7.334 8.166 1.00 86.12 168 THR A N 1
ATOM 1313 C CA . THR A 1 168 ? 3.172 8.781 7.891 1.00 86.12 168 THR A CA 1
ATOM 1314 C C . THR A 1 168 ? 4.053 9.226 6.724 1.00 86.12 168 THR A C 1
ATOM 1316 O O . THR A 1 168 ? 3.830 10.301 6.169 1.00 86.12 168 THR A O 1
ATOM 1319 N N . LYS A 1 169 ? 5.026 8.407 6.299 1.00 89.19 169 LYS A N 1
ATOM 1320 C CA . LYS A 1 169 ? 5.870 8.697 5.127 1.00 89.19 169 LYS A CA 1
ATOM 1321 C C . LYS A 1 169 ? 5.104 8.566 3.810 1.00 89.19 169 LYS A C 1
ATOM 1323 O O . LYS A 1 169 ? 5.492 9.184 2.821 1.00 89.19 169 LYS A O 1
ATOM 1328 N N . CYS A 1 170 ? 4.021 7.786 3.802 1.00 88.69 170 CYS A N 1
ATOM 1329 C CA . CYS A 1 170 ? 3.212 7.514 2.612 1.00 88.69 170 CYS A CA 1
ATOM 1330 C C . CYS A 1 170 ? 1.768 8.011 2.754 1.00 88.69 170 CYS A C 1
ATOM 1332 O O . CYS A 1 170 ? 1.204 8.562 1.807 1.00 88.69 170 CYS A O 1
ATOM 1334 N N . HIS A 1 171 ? 1.159 7.798 3.920 1.00 85.62 171 HIS A N 1
ATOM 1335 C CA . HIS A 1 171 ? -0.236 8.124 4.183 1.00 85.62 171 HIS A CA 1
ATOM 1336 C C . HIS A 1 171 ? -0.375 9.494 4.847 1.00 85.62 171 HIS A C 1
ATOM 1338 O O . HIS A 1 171 ? 0.308 9.816 5.819 1.00 85.62 171 HIS A O 1
ATOM 1344 N N . LYS A 1 172 ? -1.338 10.289 4.368 1.00 80.19 172 LYS A N 1
ATOM 1345 C CA . LYS A 1 172 ? -1.725 11.540 5.032 1.00 80.19 172 LYS A CA 1
ATOM 1346 C C . LYS A 1 172 ? -2.561 11.250 6.279 1.00 80.19 172 LYS A C 1
ATOM 1348 O O . LYS A 1 172 ? -3.758 11.013 6.170 1.00 80.19 172 LYS A O 1
ATOM 1353 N N . MET A 1 173 ? -1.950 11.333 7.460 1.00 75.69 173 MET A N 1
ATOM 1354 C CA . MET A 1 173 ? -2.555 11.001 8.764 1.00 75.69 173 MET A CA 1
ATOM 1355 C C . MET A 1 173 ? -3.639 11.962 9.276 1.00 75.69 173 MET A C 1
ATOM 1357 O O . MET A 1 173 ? -4.034 11.901 10.435 1.00 75.69 173 MET A O 1
ATOM 1361 N N . THR A 1 174 ? -4.148 12.859 8.434 1.00 75.31 174 THR A N 1
ATOM 1362 C CA . THR A 1 174 ? -5.095 13.903 8.847 1.00 75.31 174 THR A CA 1
ATOM 1363 C C . THR A 1 174 ? -6.409 13.329 9.375 1.00 75.31 174 THR A C 1
ATOM 1365 O O . THR A 1 174 ? -7.009 13.922 10.264 1.00 75.31 174 THR A O 1
ATOM 1368 N N . ALA A 1 175 ? -6.825 12.156 8.886 1.00 70.50 175 ALA A N 1
ATOM 1369 C CA . ALA A 1 175 ? -8.026 11.471 9.361 1.00 70.50 175 ALA A CA 1
ATOM 1370 C C . ALA A 1 175 ? -7.905 10.927 10.799 1.00 70.50 175 ALA A C 1
ATOM 1372 O O . ALA A 1 175 ? -8.928 10.732 11.443 1.00 70.50 175 ALA A O 1
ATOM 1373 N N . PHE A 1 176 ? -6.688 10.717 11.315 1.00 72.81 176 PHE A N 1
ATOM 1374 C CA . PHE A 1 176 ? -6.458 10.172 12.661 1.00 72.81 176 PHE A CA 1
ATOM 1375 C C . PHE A 1 176 ? -6.647 11.209 13.767 1.00 72.81 176 PHE A C 1
ATOM 1377 O O . PHE A 1 176 ? -6.952 10.845 14.895 1.00 72.81 176 PHE A O 1
ATOM 1384 N N . LYS A 1 177 ? -6.502 12.499 13.441 1.00 77.50 177 LYS A N 1
ATOM 1385 C CA . LYS A 1 177 ? -6.695 13.595 14.402 1.00 77.50 177 LYS A CA 1
ATOM 1386 C C . LYS A 1 177 ? -8.157 13.794 14.791 1.00 77.50 177 LYS A C 1
ATOM 1388 O O . LYS A 1 177 ? -8.447 14.456 15.776 1.00 77.50 177 LYS A O 1
ATOM 1393 N N . LYS A 1 178 ? -9.086 13.286 13.979 1.00 85.81 178 LYS A N 1
ATOM 1394 C CA . LYS A 1 178 ? -10.514 13.401 14.244 1.00 85.81 178 LYS A CA 1
ATOM 1395 C C . LYS A 1 178 ? -11.001 12.130 14.920 1.00 85.81 178 LYS A C 1
ATOM 1397 O O . LYS A 1 178 ? -10.813 11.034 14.393 1.00 85.81 178 LYS A O 1
ATOM 1402 N N . GLU A 1 179 ? -11.689 12.295 16.039 1.00 90.81 179 GLU A N 1
ATOM 1403 C CA . GLU A 1 179 ? -12.365 11.185 16.696 1.00 90.81 179 GLU A CA 1
ATOM 1404 C C . GLU A 1 179 ? -13.419 10.558 15.776 1.00 90.81 179 GLU A C 1
ATOM 1406 O O . GLU A 1 179 ? -14.147 11.226 15.028 1.00 90.81 179 GLU A O 1
ATOM 1411 N N . LEU A 1 180 ? -13.487 9.232 15.812 1.00 90.56 180 LEU A N 1
ATOM 1412 C CA . LEU A 1 180 ? -14.456 8.472 15.050 1.00 90.56 180 LEU A CA 1
ATOM 1413 C C . LEU A 1 180 ? -15.709 8.277 15.892 1.00 90.56 180 LEU A C 1
ATOM 1415 O O . LEU A 1 180 ? -15.693 7.536 16.863 1.00 90.56 180 LEU A O 1
ATOM 1419 N N . SER A 1 181 ? -16.803 8.901 15.468 1.00 92.31 181 SER A N 1
ATOM 1420 C CA . SER A 1 181 ? -18.128 8.662 16.040 1.00 92.31 181 SER A CA 1
ATOM 1421 C C . SER A 1 181 ? -18.880 7.577 15.260 1.00 92.31 181 SER A C 1
ATOM 1423 O O . SER A 1 181 ? -18.900 7.596 14.017 1.00 92.31 181 SER A O 1
ATOM 1425 N N . TYR A 1 182 ? -19.484 6.641 15.986 1.00 91.88 182 TYR A N 1
ATOM 1426 C CA . TYR A 1 182 ? -20.324 5.558 15.489 1.00 91.88 182 TYR A CA 1
ATOM 1427 C C . TYR A 1 182 ? -21.730 5.696 16.082 1.00 91.88 182 TYR A C 1
ATOM 1429 O O . TYR A 1 182 ? -21.862 5.787 17.302 1.00 91.88 182 TYR A O 1
ATOM 1437 N N . PRO A 1 183 ? -22.786 5.712 15.253 1.00 90.94 183 PRO A N 1
ATOM 1438 C CA . PRO A 1 183 ? -24.145 5.804 15.762 1.00 90.94 183 PRO A CA 1
ATOM 1439 C C . PRO A 1 183 ? -24.487 4.565 16.594 1.00 90.94 183 PRO A C 1
ATOM 1441 O O . PRO A 1 183 ? -24.093 3.449 16.250 1.00 90.94 183 PRO A O 1
ATOM 1444 N N . SER A 1 184 ? -25.237 4.779 17.670 1.00 87.56 184 SER A N 1
ATOM 1445 C CA . SER A 1 184 ? -25.781 3.729 18.526 1.00 87.56 184 SER A CA 1
ATOM 1446 C C . SER A 1 184 ? -27.297 3.866 18.591 1.00 87.56 184 SER A C 1
ATOM 1448 O O . SER A 1 184 ? -27.827 4.971 18.483 1.00 87.56 184 SER A O 1
ATOM 1450 N N . SER A 1 185 ? -27.999 2.747 18.755 1.00 84.44 185 SER A N 1
ATOM 1451 C CA . SER A 1 185 ? -29.444 2.749 18.976 1.00 84.44 185 SER A CA 1
ATOM 1452 C C . SER A 1 185 ? -29.709 2.741 20.478 1.00 84.44 185 SER A C 1
ATOM 1454 O O . SER A 1 185 ? -29.322 1.795 21.157 1.00 84.44 185 SER A O 1
ATOM 1456 N N . GLY A 1 186 ? -30.356 3.785 20.997 1.00 86.62 186 GLY A N 1
ATOM 1457 C CA . GLY A 1 186 ? -30.740 3.873 22.414 1.00 86.62 186 GLY A CA 1
ATOM 1458 C C . GLY A 1 186 ? -29.645 4.350 23.377 1.00 86.62 186 GLY A C 1
ATOM 1459 O O . GLY A 1 186 ? -29.895 4.424 24.574 1.00 86.62 186 GLY A O 1
ATOM 1460 N N . LEU A 1 187 ? -28.459 4.706 22.877 1.00 89.81 187 LEU A N 1
ATOM 1461 C CA . LEU A 1 187 ? -27.381 5.349 23.636 1.00 89.81 187 LEU A CA 1
ATOM 1462 C C . LEU A 1 187 ? -26.777 6.488 22.807 1.00 89.81 187 LEU A C 1
ATOM 1464 O O . LEU A 1 187 ? -26.953 6.527 21.586 1.00 89.81 187 LEU A O 1
ATOM 1468 N N . ASN A 1 188 ? -26.000 7.362 23.450 1.00 93.88 188 ASN A N 1
ATOM 1469 C CA . ASN A 1 188 ? -25.172 8.331 22.735 1.00 93.88 188 ASN A CA 1
ATOM 1470 C C . ASN A 1 188 ? -24.234 7.624 21.734 1.00 93.88 188 ASN A C 1
ATOM 1472 O O . ASN A 1 188 ? -23.914 6.438 21.905 1.00 93.88 188 ASN A O 1
ATOM 1476 N N . PRO A 1 189 ? -23.779 8.312 20.673 1.00 94.69 189 PRO A N 1
ATOM 1477 C CA . PRO A 1 189 ? -22.820 7.743 19.736 1.00 94.69 189 PRO A CA 1
ATOM 1478 C C . PRO A 1 189 ? -21.566 7.216 20.445 1.00 94.69 189 PRO A C 1
ATOM 1480 O O . PRO A 1 189 ? -21.051 7.831 21.373 1.00 94.69 189 PRO A O 1
ATOM 1483 N N . ALA A 1 190 ? -21.054 6.072 19.996 1.00 94.94 190 ALA A N 1
ATOM 1484 C CA . ALA A 1 190 ? -19.778 5.566 20.481 1.00 94.94 190 ALA A CA 1
ATOM 1485 C C . ALA A 1 190 ? -18.632 6.352 19.832 1.00 94.94 190 ALA A C 1
ATOM 1487 O O . ALA A 1 190 ? -18.552 6.430 18.602 1.00 94.94 190 ALA A O 1
ATOM 1488 N N . VAL A 1 191 ? -17.737 6.912 20.639 1.00 94.81 191 VAL A N 1
ATOM 1489 C CA . VAL A 1 191 ? -16.601 7.717 20.183 1.00 94.81 191 VAL A CA 1
ATOM 1490 C C . VAL A 1 191 ? -15.297 6.945 20.373 1.00 94.81 191 VAL A C 1
ATOM 1492 O O . VAL A 1 191 ? -15.045 6.354 21.420 1.00 94.81 191 VAL A O 1
ATOM 1495 N N . PHE A 1 192 ? -14.452 6.949 19.344 1.00 94.31 192 PHE A N 1
ATOM 1496 C CA . PHE A 1 192 ? -13.128 6.336 19.356 1.00 94.31 192 PHE A CA 1
ATOM 1497 C C . PHE A 1 192 ? -12.049 7.357 18.983 1.00 94.31 192 PHE A C 1
ATOM 1499 O O . PHE A 1 192 ? -12.080 7.936 17.892 1.00 94.31 192 PHE A O 1
ATOM 1506 N N . SER A 1 193 ? -11.057 7.521 19.858 1.00 93.25 193 SER A N 1
ATOM 1507 C CA . SER A 1 193 ? -9.901 8.393 19.634 1.00 93.25 193 SER A CA 1
ATOM 1508 C C . SER A 1 193 ? -8.686 7.581 19.189 1.00 93.25 193 SER A C 1
ATOM 1510 O O . SER A 1 193 ? -8.144 6.789 19.961 1.00 93.25 193 SER A O 1
ATOM 1512 N N . HIS A 1 194 ? -8.233 7.791 17.948 1.00 91.56 194 HIS A N 1
ATOM 1513 C CA . HIS A 1 194 ? -6.954 7.235 17.504 1.00 91.56 194 HIS A CA 1
ATOM 1514 C C . HIS A 1 194 ? -5.797 7.831 18.297 1.00 91.56 194 HIS A C 1
ATOM 1516 O O . HIS A 1 194 ? -4.934 7.073 18.708 1.00 91.56 194 HIS A O 1
ATOM 1522 N N . GLU A 1 195 ? -5.799 9.145 18.538 1.00 89.94 195 GLU A N 1
ATOM 1523 C CA . GLU A 1 195 ? -4.729 9.848 19.254 1.00 89.94 195 GLU A CA 1
ATOM 1524 C C . GLU A 1 195 ? -4.423 9.188 20.602 1.00 89.94 195 GLU A C 1
ATOM 1526 O O . GLU A 1 195 ? -3.276 8.820 20.854 1.00 89.94 195 GLU A O 1
ATOM 1531 N N . PHE A 1 196 ? -5.465 8.913 21.393 1.00 92.12 196 PHE A N 1
ATOM 1532 C CA . PHE A 1 196 ? -5.326 8.230 22.677 1.00 92.12 196 PHE A CA 1
ATOM 1533 C C . PHE A 1 196 ? -4.736 6.821 22.537 1.00 92.12 196 PHE A C 1
ATOM 1535 O O . PHE A 1 196 ? -3.808 6.457 23.254 1.00 92.12 196 PHE A O 1
ATOM 1542 N N . HIS A 1 197 ? -5.238 6.020 21.593 1.00 93.62 197 HIS A N 1
ATOM 1543 C CA . HIS A 1 197 ? -4.767 4.642 21.428 1.00 93.62 197 HIS A CA 1
ATOM 1544 C C . HIS A 1 197 ? -3.353 4.582 20.840 1.00 93.62 197 HIS A C 1
ATOM 1546 O O . HIS A 1 197 ? -2.544 3.769 21.275 1.00 93.62 197 HIS A O 1
ATOM 1552 N N . THR A 1 198 ? -3.018 5.460 19.894 1.00 89.94 198 THR A N 1
ATOM 1553 C CA . THR A 1 198 ? -1.693 5.496 19.255 1.00 89.94 198 THR A CA 1
ATOM 1554 C C . THR A 1 198 ? -0.591 6.044 20.157 1.00 89.94 198 THR A C 1
ATOM 1556 O O . THR A 1 198 ? 0.580 5.914 19.817 1.00 89.94 198 THR A O 1
ATOM 1559 N N . ALA A 1 199 ? -0.940 6.617 21.314 1.00 90.44 199 ALA A N 1
ATOM 1560 C CA . ALA A 1 199 ? 0.032 6.947 22.353 1.00 90.44 199 ALA A CA 1
ATOM 1561 C C . ALA A 1 199 ? 0.598 5.696 23.053 1.00 90.44 199 ALA A C 1
ATOM 1563 O O . ALA A 1 199 ? 1.670 5.765 23.646 1.00 90.44 199 ALA A O 1
ATOM 1564 N N . MET A 1 200 ? -0.113 4.562 22.988 1.00 90.50 200 MET A N 1
ATOM 1565 C CA . MET A 1 200 ? 0.248 3.316 23.682 1.00 90.50 200 MET A CA 1
ATOM 1566 C C . MET A 1 200 ? 0.434 2.124 22.737 1.00 90.50 200 MET A C 1
ATOM 1568 O O . MET A 1 200 ? 1.135 1.177 23.081 1.00 90.50 200 MET A O 1
ATOM 1572 N N . PHE A 1 201 ? -0.191 2.155 21.560 1.00 91.25 201 PHE A N 1
ATOM 1573 C CA . PHE A 1 201 ? -0.223 1.035 20.624 1.00 91.25 201 PHE A CA 1
ATOM 1574 C C . PHE A 1 201 ? 0.214 1.453 19.224 1.00 91.25 201 PHE A C 1
ATOM 1576 O O . PHE A 1 201 ? -0.074 2.550 18.743 1.00 91.25 201 PHE A O 1
ATOM 1583 N N . GLU A 1 202 ? 0.863 0.531 18.527 1.00 87.81 202 GLU A N 1
ATOM 1584 C CA . GLU A 1 202 ? 1.222 0.689 17.129 1.00 87.81 202 GLU A CA 1
ATOM 1585 C C . GLU A 1 202 ? 0.045 0.353 16.202 1.00 87.81 202 GLU A C 1
ATOM 1587 O O . GLU A 1 202 ? -0.913 -0.347 16.540 1.00 87.81 202 GLU A O 1
ATOM 1592 N N . CYS A 1 203 ? 0.134 0.825 14.957 1.00 86.69 203 CYS A N 1
ATOM 1593 C CA . CYS A 1 203 ? -0.909 0.613 13.952 1.00 86.69 203 CYS A CA 1
ATOM 1594 C C . CYS A 1 203 ? -1.190 -0.880 13.695 1.00 86.69 203 CYS A C 1
ATOM 1596 O O . CYS A 1 203 ? -2.331 -1.247 13.416 1.00 86.69 203 CYS A O 1
ATOM 1598 N N . ASN A 1 204 ? -0.159 -1.729 13.772 1.00 85.69 204 ASN A N 1
ATOM 1599 C CA . ASN A 1 204 ? -0.225 -3.173 13.515 1.00 85.69 204 ASN A CA 1
ATOM 1600 C C . ASN A 1 204 ? -0.914 -3.965 14.643 1.00 85.69 204 ASN A C 1
ATOM 1602 O O . ASN A 1 204 ? -1.420 -5.053 14.373 1.00 85.69 204 ASN A O 1
ATOM 1606 N N . ASN A 1 205 ? -0.994 -3.422 15.865 1.00 90.44 205 ASN A N 1
ATOM 1607 C CA . ASN A 1 205 ? -1.719 -4.053 16.968 1.00 90.44 205 ASN A CA 1
ATOM 1608 C C . ASN A 1 205 ? -3.222 -4.130 16.660 1.00 90.44 205 ASN A C 1
ATOM 1610 O O . ASN A 1 205 ? -3.891 -5.083 17.048 1.00 90.44 205 ASN A O 1
ATOM 1614 N N . CYS A 1 206 ? -3.736 -3.154 15.907 1.00 91.38 206 CYS A N 1
ATOM 1615 C CA . CYS A 1 206 ? -5.144 -3.072 15.527 1.00 91.38 206 CYS A CA 1
ATOM 1616 C C . CYS A 1 206 ? -5.378 -3.454 14.058 1.00 91.38 206 CYS A C 1
ATOM 1618 O O . CYS A 1 206 ? -6.346 -4.145 13.731 1.00 91.38 206 CYS A O 1
ATOM 1620 N N . HIS A 1 207 ? -4.518 -3.007 13.142 1.00 88.31 207 HIS A N 1
ATOM 1621 C CA . HIS A 1 207 ? -4.748 -3.120 11.707 1.00 88.31 207 HIS A CA 1
ATOM 1622 C C . HIS A 1 207 ? -3.800 -4.104 11.004 1.00 88.31 207 HIS A C 1
ATOM 1624 O O . HIS A 1 207 ? -2.602 -4.128 11.235 1.00 88.31 207 HIS A O 1
ATOM 1630 N N . ALA A 1 208 ? -4.260 -4.899 10.037 1.00 86.62 208 ALA A N 1
ATOM 1631 C CA . ALA A 1 208 ? -5.646 -5.044 9.583 1.00 86.62 208 ALA A CA 1
ATOM 1632 C C . ALA A 1 208 ? -6.411 -6.165 10.317 1.00 86.62 208 ALA A C 1
ATOM 1634 O O . ALA A 1 208 ? -7.505 -6.524 9.887 1.00 86.62 208 ALA A O 1
ATOM 1635 N N . ALA A 1 209 ? -5.799 -6.767 11.343 1.00 87.31 209 ALA A N 1
ATOM 1636 C CA . ALA A 1 209 ? -6.288 -7.988 11.976 1.00 87.31 209 ALA A CA 1
ATOM 1637 C C . ALA A 1 209 ? -7.591 -7.767 12.756 1.00 87.31 209 ALA A C 1
ATOM 1639 O O . ALA A 1 209 ? -8.552 -8.502 12.552 1.00 87.31 209 ALA A O 1
ATOM 1640 N N . VAL A 1 210 ? -7.636 -6.730 13.597 1.00 92.50 210 VAL A N 1
ATOM 1641 C CA . VAL A 1 210 ? -8.812 -6.387 14.410 1.00 92.50 210 VAL A CA 1
ATOM 1642 C C . VAL A 1 210 ? -9.735 -5.451 13.632 1.00 92.50 210 VAL A C 1
ATOM 1644 O O . VAL A 1 210 ? -10.942 -5.672 13.539 1.00 92.50 210 VAL A O 1
ATOM 1647 N N . PHE A 1 211 ? -9.168 -4.420 13.003 1.00 91.56 211 PHE A N 1
ATOM 1648 C CA . PHE A 1 211 ? -9.925 -3.432 12.242 1.00 91.56 211 PHE A CA 1
ATOM 1649 C C . PHE A 1 211 ? -9.405 -3.292 10.814 1.00 91.56 211 PHE A C 1
ATOM 1651 O O . PHE A 1 211 ? -8.201 -3.254 10.565 1.00 91.56 211 PHE A O 1
ATOM 1658 N N . LYS A 1 212 ? -10.305 -3.119 9.844 1.00 88.12 212 LYS A N 1
ATOM 1659 C CA . LYS A 1 212 ? -9.921 -2.691 8.494 1.00 88.12 212 LYS A CA 1
ATOM 1660 C C . LYS A 1 212 ? -9.586 -1.202 8.507 1.00 88.12 212 LYS A C 1
ATOM 1662 O O . LYS A 1 212 ? -10.163 -0.438 9.272 1.00 88.12 212 LYS A O 1
ATOM 1667 N N . PHE A 1 213 ? -8.742 -0.767 7.576 1.00 82.56 213 PHE A N 1
ATOM 1668 C CA . PHE A 1 213 ? -8.381 0.644 7.382 1.00 82.56 213 PHE A CA 1
ATOM 1669 C C . PHE A 1 213 ? -9.533 1.529 6.864 1.00 82.56 213 PHE A C 1
ATOM 1671 O O . PHE A 1 213 ? -9.278 2.554 6.262 1.00 82.56 213 PHE A O 1
ATOM 1678 N N . LYS A 1 214 ? -10.801 1.139 7.031 1.00 82.56 214 LYS A N 1
ATOM 1679 C CA . LYS A 1 214 ? -11.979 1.881 6.562 1.00 82.56 214 LYS A CA 1
ATOM 1680 C C . LYS A 1 214 ? -12.969 2.001 7.715 1.00 82.56 214 LYS A C 1
ATOM 1682 O O . LYS A 1 214 ? -13.390 0.973 8.247 1.00 82.56 214 LYS A O 1
ATOM 1687 N N . LYS A 1 215 ? -13.404 3.227 8.037 1.00 85.50 215 LYS A N 1
ATOM 1688 C CA . LYS A 1 215 ? -14.467 3.476 9.028 1.00 85.50 215 LYS A CA 1
ATOM 1689 C C . LYS A 1 215 ? -15.699 2.623 8.704 1.00 85.50 215 LYS A C 1
ATOM 1691 O O . LYS A 1 215 ? -16.175 2.634 7.569 1.00 85.50 215 LYS A O 1
ATOM 1696 N N . GLY A 1 216 ? -16.171 1.849 9.682 1.00 85.38 216 GLY A N 1
ATOM 1697 C CA . GLY A 1 216 ? -17.306 0.927 9.523 1.00 85.38 216 GLY A CA 1
ATOM 1698 C C . GLY A 1 216 ? -17.048 -0.282 8.607 1.00 85.38 216 GLY A C 1
ATOM 1699 O O . GLY A 1 216 ? -17.917 -1.131 8.453 1.00 85.38 216 GLY A O 1
ATOM 1700 N N . GLY A 1 217 ? -15.860 -0.416 8.008 1.00 86.38 217 GLY A N 1
ATOM 1701 C CA . GLY A 1 217 ? -15.550 -1.485 7.052 1.00 86.38 217 GLY A CA 1
ATOM 1702 C C . GLY A 1 217 ? -15.395 -2.874 7.680 1.00 86.38 217 GLY A C 1
ATOM 1703 O O . GLY A 1 217 ? -15.427 -3.879 6.960 1.00 86.38 217 GLY A O 1
ATOM 1704 N N . SER A 1 218 ? -15.209 -2.937 8.999 1.00 89.19 218 SER A N 1
ATOM 1705 C CA . SER A 1 218 ? -15.095 -4.192 9.745 1.00 89.19 218 SER A CA 1
ATOM 1706 C C . SER A 1 218 ? -16.443 -4.833 10.084 1.00 89.19 218 SER A C 1
ATOM 1708 O O . SER A 1 218 ? -16.453 -6.012 10.407 1.00 89.19 218 SER A O 1
ATOM 1710 N N . GLY A 1 219 ? -17.558 -4.094 9.996 1.00 89.25 219 GLY A N 1
ATOM 1711 C CA . GLY A 1 219 ? -18.888 -4.624 10.327 1.00 89.25 219 GLY A CA 1
ATOM 1712 C C . GLY A 1 219 ? -19.082 -4.975 11.807 1.00 89.25 219 GLY A C 1
ATOM 1713 O O . GLY A 1 219 ? -19.868 -5.863 12.109 1.00 89.25 219 GLY A O 1
ATOM 1714 N N . MET A 1 220 ? -18.355 -4.304 12.706 1.00 92.44 220 MET A N 1
ATOM 1715 C CA . MET A 1 220 ? -18.394 -4.533 14.153 1.00 92.44 220 MET A CA 1
ATOM 1716 C C . MET A 1 220 ? -19.798 -4.327 14.736 1.00 92.44 220 MET A C 1
ATOM 1718 O O . MET A 1 220 ? -20.428 -3.300 14.473 1.00 92.44 220 MET A O 1
ATOM 1722 N N . LYS A 1 221 ? -20.234 -5.273 15.573 1.00 92.19 221 LYS A N 1
ATOM 1723 C CA . LYS A 1 221 ? -21.454 -5.202 16.390 1.00 92.19 221 LYS A CA 1
ATOM 1724 C C . LYS A 1 221 ? -21.114 -5.322 17.878 1.00 92.19 221 LYS A C 1
ATOM 1726 O O . LYS A 1 221 ? -20.044 -5.817 18.225 1.00 92.19 221 LYS A O 1
ATOM 1731 N N . MET A 1 222 ? -22.031 -4.908 18.755 1.00 92.06 222 MET A N 1
ATOM 1732 C CA . MET A 1 222 ? -21.832 -5.039 20.207 1.00 92.06 222 MET A CA 1
ATOM 1733 C C . MET A 1 222 ? -21.700 -6.498 20.658 1.00 92.06 222 MET A C 1
ATOM 1735 O O . MET A 1 222 ? -20.823 -6.791 21.463 1.00 92.06 222 MET A O 1
ATOM 1739 N N . ASP A 1 223 ? -22.461 -7.429 20.077 1.00 94.25 223 ASP A N 1
ATOM 1740 C CA . ASP A 1 223 ? -22.337 -8.857 20.412 1.00 94.25 223 ASP A CA 1
ATOM 1741 C C . ASP A 1 223 ? -20.934 -9.409 20.125 1.00 94.25 223 ASP A C 1
ATOM 1743 O O . ASP A 1 223 ? -20.406 -10.207 20.897 1.00 94.25 223 ASP A O 1
ATOM 1747 N N . ASP A 1 224 ? -20.289 -8.951 19.047 1.00 95.44 224 ASP A N 1
ATOM 1748 C CA . ASP A 1 224 ? -18.906 -9.325 18.745 1.00 95.44 224 ASP A CA 1
ATOM 1749 C C . ASP A 1 224 ? -17.934 -8.779 19.802 1.00 95.44 224 ASP A C 1
ATOM 1751 O O . ASP A 1 224 ? -16.973 -9.457 20.163 1.00 95.44 224 ASP A O 1
ATOM 1755 N N . ILE A 1 225 ? -18.191 -7.572 20.318 1.00 95.19 225 ILE A N 1
ATOM 1756 C CA . ILE A 1 225 ? -17.394 -6.961 21.388 1.00 95.19 225 ILE A CA 1
ATOM 1757 C C . ILE A 1 225 ? -17.521 -7.778 22.678 1.00 95.19 225 ILE A C 1
ATOM 1759 O O . ILE A 1 225 ? -16.506 -8.070 23.311 1.00 95.19 225 ILE A O 1
ATOM 1763 N N . TYR A 1 226 ? -18.728 -8.212 23.045 1.00 94.44 226 TYR A N 1
ATOM 1764 C CA . TYR A 1 226 ? -18.926 -9.078 24.213 1.00 94.44 226 TYR A CA 1
ATOM 1765 C C . TYR A 1 226 ? -18.265 -10.454 24.056 1.00 94.44 226 TYR A C 1
ATOM 1767 O O . TYR A 1 226 ? -17.821 -11.040 25.037 1.00 94.44 226 TYR A O 1
ATOM 1775 N N . GLN A 1 227 ? -18.113 -10.937 22.822 1.00 95.75 227 GLN A N 1
ATOM 1776 C CA . GLN A 1 227 ? -17.372 -12.162 22.498 1.00 95.75 227 GLN A CA 1
ATOM 1777 C C . GLN A 1 227 ? -15.845 -11.961 22.427 1.00 95.75 227 GLN A C 1
ATOM 1779 O O . GLN A 1 227 ? -15.132 -12.838 21.938 1.00 95.75 227 GLN A O 1
ATOM 1784 N N . GLY A 1 228 ? -15.324 -10.810 22.861 1.00 95.38 228 GLY A N 1
ATOM 1785 C CA . GLY A 1 228 ? -13.885 -10.539 22.876 1.00 95.38 228 GLY A CA 1
ATOM 1786 C C . GLY A 1 228 ? -13.288 -10.188 21.508 1.00 95.38 228 GLY A C 1
ATOM 1787 O O . GLY A 1 228 ? -12.072 -10.240 21.336 1.00 95.38 228 GLY A O 1
ATOM 1788 N N . LYS A 1 229 ? -14.109 -9.828 20.514 1.00 96.31 229 LYS A N 1
ATOM 1789 C CA . LYS A 1 229 ? -13.640 -9.336 19.208 1.00 96.31 229 LYS A CA 1
ATOM 1790 C C . LYS A 1 229 ? -13.613 -7.806 19.192 1.00 96.31 229 LYS A C 1
ATOM 1792 O O . LYS A 1 229 ? -14.222 -7.142 20.028 1.00 96.31 229 LYS A O 1
ATOM 1797 N N . PHE A 1 230 ? -12.947 -7.228 18.193 1.00 96.06 230 PHE A N 1
ATOM 1798 C CA . PHE A 1 230 ? -12.863 -5.774 18.006 1.00 96.06 230 PHE A CA 1
ATOM 1799 C C . PHE A 1 230 ? -12.390 -5.042 19.269 1.00 96.06 230 PHE A C 1
ATOM 1801 O O . PHE A 1 230 ? -11.333 -5.365 19.790 1.00 96.06 230 PHE A O 1
ATOM 1808 N N . CYS A 1 231 ? -13.161 -4.081 19.788 1.00 95.88 231 CYS A N 1
ATOM 1809 C CA . CYS A 1 231 ? -12.837 -3.385 21.032 1.00 95.88 231 CYS A CA 1
ATOM 1810 C C . CYS A 1 231 ? -12.672 -4.370 22.198 1.00 95.88 231 CYS A C 1
ATOM 1812 O O . CYS A 1 231 ? -11.799 -4.182 23.039 1.00 95.88 231 CYS A O 1
ATOM 1814 N N . GLY A 1 232 ? -13.474 -5.439 22.220 1.00 96.25 232 GLY A N 1
ATOM 1815 C CA . GLY A 1 232 ? -13.492 -6.444 23.278 1.00 96.25 232 GLY A CA 1
ATOM 1816 C C . GLY A 1 232 ? -12.240 -7.312 23.346 1.00 96.25 232 GLY A C 1
ATOM 1817 O O . GLY A 1 23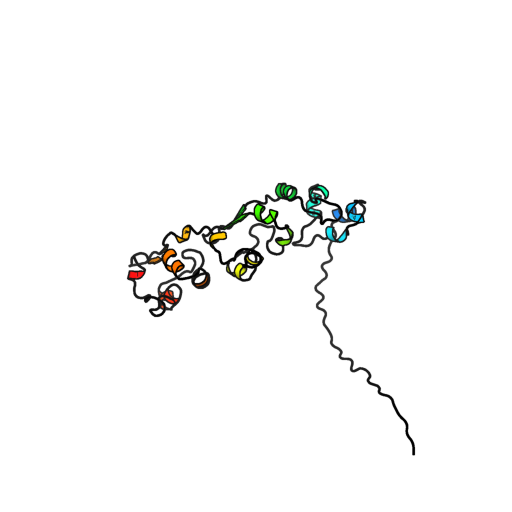2 ? -12.027 -7.955 24.367 1.00 96.25 232 GLY A O 1
ATOM 1818 N N . SER A 1 233 ? -11.373 -7.309 22.324 1.00 95.94 233 SER A N 1
ATOM 1819 C CA . SER A 1 233 ? -10.095 -8.032 22.410 1.00 95.94 233 SER A CA 1
ATOM 1820 C C . SER A 1 233 ? -9.161 -7.430 23.460 1.00 95.94 233 SER A C 1
ATOM 1822 O O . SER A 1 233 ? -8.287 -8.128 23.965 1.00 95.94 233 SER A O 1
ATOM 1824 N N . CYS A 1 234 ? -9.357 -6.147 23.786 1.00 96.69 234 CYS A N 1
ATOM 1825 C CA . CYS A 1 234 ? -8.602 -5.425 24.808 1.00 96.69 234 CYS A CA 1
ATOM 1826 C C . CYS A 1 234 ? -9.513 -4.897 25.931 1.00 96.69 234 CYS A C 1
ATOM 1828 O O . CYS A 1 234 ? -9.163 -4.984 27.102 1.00 96.69 234 CYS A O 1
ATOM 1830 N N . HIS A 1 235 ? -10.708 -4.394 25.609 1.00 96.69 235 HIS A N 1
ATOM 1831 C CA . HIS A 1 235 ? -11.701 -3.931 26.586 1.00 96.69 235 HIS A CA 1
ATOM 1832 C C . HIS A 1 235 ? -12.492 -5.098 27.193 1.00 96.69 235 HIS A C 1
ATOM 1834 O O . HIS A 1 235 ? -13.700 -5.236 26.998 1.00 96.69 235 HIS A O 1
ATOM 1840 N N . ASN A 1 236 ? -11.783 -5.971 27.905 1.00 94.56 236 ASN A N 1
ATOM 1841 C CA . ASN A 1 236 ? -12.295 -7.212 28.495 1.00 94.56 236 ASN A CA 1
ATOM 1842 C C . ASN A 1 236 ? -12.212 -7.234 30.032 1.00 94.56 236 ASN A C 1
ATOM 1844 O O . ASN A 1 236 ? -12.458 -8.272 30.641 1.00 94.56 236 ASN A O 1
ATOM 1848 N N . GLY A 1 237 ? -11.844 -6.114 30.660 1.00 95.06 237 GLY A N 1
ATOM 1849 C CA . GLY A 1 237 ? -11.643 -6.015 32.108 1.00 95.06 237 GLY A CA 1
ATOM 1850 C C . GLY A 1 237 ? -10.290 -6.543 32.596 1.00 95.06 237 GLY A C 1
ATOM 1851 O O . GLY A 1 237 ? -10.012 -6.445 33.785 1.00 95.06 237 GLY A O 1
ATOM 1852 N N . GLN A 1 238 ? -9.451 -7.084 31.705 1.00 93.69 238 GLN A N 1
ATOM 1853 C CA . GLN A 1 238 ? -8.111 -7.584 32.031 1.00 93.69 238 GLN A CA 1
ATOM 1854 C C . GLN A 1 238 ? -7.016 -6.706 31.418 1.00 93.69 238 GLN A C 1
ATOM 1856 O O . GLN A 1 238 ? -6.103 -6.282 32.118 1.00 93.69 238 GLN A O 1
ATOM 1861 N N . ILE A 1 239 ? -7.107 -6.421 30.114 1.00 93.25 239 ILE A N 1
ATOM 1862 C CA . ILE A 1 239 ? -6.117 -5.598 29.394 1.00 93.25 239 ILE A CA 1
ATOM 1863 C C . ILE A 1 239 ? -6.474 -4.113 29.513 1.00 93.25 239 ILE A C 1
ATOM 1865 O O . ILE A 1 239 ? -5.621 -3.269 29.770 1.00 93.25 239 ILE A O 1
ATOM 1869 N N . ALA A 1 240 ? -7.750 -3.796 29.325 1.00 95.00 240 ALA A N 1
ATOM 1870 C CA . ALA A 1 240 ? -8.329 -2.482 29.538 1.00 95.00 240 ALA A CA 1
ATOM 1871 C C . ALA A 1 240 ? -9.667 -2.627 30.272 1.00 95.00 240 ALA A C 1
ATOM 1873 O O . ALA A 1 240 ? -10.125 -3.734 30.560 1.00 95.00 240 ALA A O 1
ATOM 1874 N N . PHE A 1 241 ? -10.306 -1.495 30.558 1.00 95.69 241 PHE A N 1
ATOM 1875 C CA . PHE A 1 241 ? -11.620 -1.450 31.196 1.00 95.69 241 PHE A CA 1
ATOM 1876 C C . PHE A 1 241 ? -12.666 -2.297 30.443 1.00 95.69 241 PHE A C 1
ATOM 1878 O O . PHE A 1 241 ? -12.537 -2.526 29.237 1.00 95.69 241 PHE A O 1
ATOM 1885 N N . GLY A 1 242 ? -13.696 -2.768 31.146 1.00 96.06 242 GLY A N 1
ATOM 1886 C CA . GLY A 1 242 ? -14.653 -3.733 30.600 1.00 96.06 242 GLY A CA 1
ATOM 1887 C C . GLY A 1 242 ? -15.560 -3.142 29.519 1.00 96.06 242 GLY A C 1
ATOM 1888 O O . GLY A 1 242 ? -16.004 -1.999 29.617 1.00 96.06 242 GLY A O 1
ATOM 1889 N N . SER A 1 243 ? -15.908 -3.938 28.504 1.00 93.50 243 SER A N 1
ATOM 1890 C CA . SER A 1 243 ? -16.853 -3.547 27.442 1.00 93.50 243 SER A CA 1
ATOM 1891 C C . SER A 1 243 ? -18.287 -3.292 27.928 1.00 93.50 243 SER A C 1
ATOM 1893 O O . SER A 1 243 ? -19.108 -2.767 27.177 1.00 93.50 243 SER A O 1
ATOM 1895 N N . THR A 1 244 ? -18.588 -3.628 29.182 1.00 93.00 244 THR A N 1
ATOM 1896 C CA . THR A 1 244 ? -19.855 -3.338 29.865 1.00 93.00 244 THR A CA 1
ATOM 1897 C C . THR A 1 244 ? -19.918 -1.926 30.453 1.00 93.00 244 THR A C 1
ATOM 1899 O O . THR A 1 244 ? -20.990 -1.475 30.850 1.00 93.00 244 THR A O 1
ATOM 1902 N N . GLU A 1 245 ? -18.809 -1.183 30.483 1.00 94.88 245 GLU A N 1
ATOM 1903 C CA . GLU A 1 245 ? -18.765 0.195 30.982 1.00 94.88 24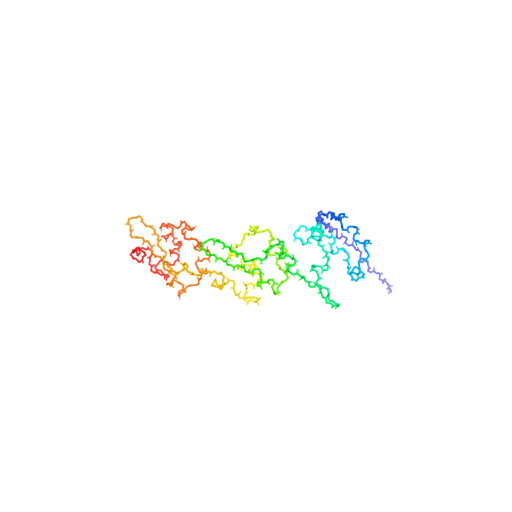5 GLU A CA 1
ATOM 1904 C C . GLU A 1 245 ? -19.222 1.192 29.899 1.00 94.88 245 GLU A C 1
ATOM 1906 O O . GLU A 1 245 ? -18.442 2.008 29.402 1.00 94.88 245 GLU A O 1
ATOM 1911 N N . CYS A 1 246 ? -20.506 1.126 29.522 1.00 93.44 246 CYS A N 1
ATOM 1912 C CA . CYS A 1 246 ? -21.087 1.790 28.343 1.00 93.44 246 CYS A CA 1
ATOM 1913 C C . CYS A 1 246 ? -20.710 3.277 28.209 1.00 93.44 246 CYS A C 1
ATOM 1915 O O . CYS A 1 246 ? -20.353 3.739 27.125 1.00 93.44 246 CYS A O 1
ATOM 1917 N N . GLN A 1 247 ? -20.738 4.014 29.323 1.00 93.94 247 GLN A N 1
ATOM 1918 C CA . GLN A 1 247 ? -20.488 5.461 29.386 1.00 93.94 247 GLN A CA 1
ATOM 1919 C C . GLN A 1 247 ? -19.050 5.855 29.008 1.00 93.94 247 GLN A C 1
ATOM 1921 O O . GLN A 1 247 ? -18.770 7.020 28.731 1.00 93.94 247 GLN A O 1
ATOM 1926 N N . LYS A 1 248 ? -18.102 4.907 28.994 1.00 94.44 248 LYS A N 1
ATOM 1927 C CA . LYS A 1 248 ? -16.720 5.188 28.579 1.00 94.44 248 LYS A CA 1
ATOM 1928 C C . LYS A 1 248 ? -16.594 5.378 27.071 1.00 94.44 248 LYS A C 1
ATOM 1930 O O . LYS A 1 248 ? -15.736 6.152 26.649 1.00 94.44 248 LYS A O 1
ATOM 1935 N N . CYS A 1 249 ? -17.465 4.736 26.293 1.00 94.44 249 CYS A N 1
ATOM 1936 C CA . CYS A 1 249 ? -17.465 4.808 24.833 1.00 94.44 249 CYS A CA 1
ATOM 1937 C C . CYS A 1 249 ? -18.614 5.666 24.294 1.00 94.44 249 CYS A C 1
ATOM 1939 O O . CYS A 1 249 ? -18.409 6.415 23.346 1.00 94.44 249 CYS A O 1
ATOM 1941 N N . HIS A 1 250 ? -19.810 5.551 24.873 1.00 94.12 250 HIS A N 1
ATOM 1942 C CA . HIS A 1 250 ? -21.016 6.242 24.417 1.00 94.12 250 HIS A CA 1
ATOM 1943 C C . HIS A 1 250 ? -21.118 7.628 25.060 1.00 94.12 250 HIS A C 1
ATOM 1945 O O . HIS A 1 250 ? -21.474 7.718 26.234 1.00 94.12 250 HIS A O 1
ATOM 1951 N N . LYS A 1 251 ? -20.785 8.687 24.309 1.00 89.31 251 LYS A N 1
ATOM 1952 C CA . LYS A 1 251 ? -20.731 10.074 24.799 1.00 89.31 251 LYS A CA 1
ATOM 1953 C C . LYS A 1 251 ? -21.294 11.054 23.782 1.00 89.31 251 LYS A C 1
ATOM 1955 O O . LYS A 1 251 ? -21.004 10.901 22.575 1.00 89.31 251 LYS A O 1
#

Sequence (251 aa):
MLRAITILSLLLMLFSCKWKTDEKPVVREKESPVISSLSESGLPCFKCHTYQKFSLDEAGKFSHAKHISFGTHCNQCHIIKPHKEAALNKDVCNRCHKLTNFTFAGAGMPVIFSHQNHAKKYSCSECHPKHFNMKKGASKITMNLMYKGNFCGSCHNSRKAFASTDCTKCHKMTAFKKELSYPSSGLNPAVFSHEFHTAMFECNNCHAAVFKFKKGGSGMKMDDIYQGKFCGSCHNGQIAFGSTECQKCHK

Secondary structure (DSSP, 8-state):
--------------------------------HHHHHHHSS--GGGGTS-THHHH---TTS--HHHHHTTT--HHHHEE--TTS--EE-HHHHHHHH---EEEE-GGG--EEEEHHHHHHHS-HHHHTTTTS-SSTT-S---HHHHHTT-GGGGTTTTTSSS-TT-GGGTB-GGGGGS-EEE--SSSPPEEE-HHHHHTT--HHHHBTTTB-SSTTTT---HHHHHTT-GGGGTTTTTSSS-TT-GGGTB-

pLDDT: mean 79.31, std 16.84, range [35.72, 96.69]

Radius of gyration: 30.72 Å; chains: 1; bounding box: 82×89×74 Å

Foldseek 3Di:
DDDDDDDDDPDDPPPPPPDDPPPDPPPPFDFDPQLVVVVVVVPPVCVPDPSVVQRGDDVQDDHNSVVCVVVDDPVQQWPDDPPDPTDGPVVVVCVPLVQAWDWDPPQNWIFTDHSVVVVVPDDPVVCTPQQPDSDPPPDDDDLVVLCVCGRVNVQQCVPNHPHSQPVVVTTDCPVLQDWDWADDDPFATFTHHSVVVVVPDGPVVCPPPQHDSHRCPVVDDLVCLVVCGRVVVQQCVPNHPHSVPPVVGHD